Protein AF-A0A9P0AAF3-F1 (afdb_monomer)

Solvent-accessible surface area (backbone atoms only — not comparable to full-atom values): 12884 Å² total; per-residue (Å²): 140,83,88,80,80,81,81,80,80,79,81,81,76,72,68,68,66,64,64,55,61,77,75,54,94,78,83,82,84,84,89,74,91,81,81,92,78,90,79,83,79,80,87,81,79,85,88,81,90,88,82,89,82,83,84,85,90,79,88,78,92,71,95,80,85,68,85,53,70,58,56,52,50,53,50,50,51,51,51,52,52,52,54,53,55,59,66,70,62,63,73,86,65,60,62,77,70,83,66,64,79,60,69,60,66,66,45,72,72,32,62,72,60,44,50,40,48,50,25,32,70,68,72,73,51,74,58,53,76,66,47,50,53,51,54,66,44,49,65,55,36,49,77,52,33,44,72,35,52,49,73,59,45,35,52,51,50,39,52,52,52,53,50,34,54,73,76,34,50,71,59,42,54,53,52,42,50,72,80,40,73,82,60,76,41,52,66,45,41,43,48,60,49,55,70,77,128

Mean predicted aligned error: 18.32 Å

pLDDT: mean 70.77, std 21.71, range [31.17, 96.06]

Foldseek 3Di:
DDDDDDDDDDPPCPPPVVVVCVVDPDDDDDDDDDDDDDDDDDDDDDDDDDDDDDDDDDDDDDDDPCPDPVVVVVVVVVVVVVVVVVVVPPPLQADDCPPLPDPLVVCLVDPVNVVQLLCLLVVNDDDDPVSVVVSVCVLVCLVCLNSRYDPSRLQSVLVVLVSCVVPPVPSNVVSCCVRPVPCPSVVSVCCSNVVDD

InterPro domains:
  IPR005055 Insect odorant-binding protein A10/Ejaculatory bulb-specific protein 3 [PF03392] (95-186)
  IPR005055 Insect odorant-binding protein A10/Ejaculatory bulb-specific protein 3 [PTHR11257] (75-189)
  IPR036682 Insect odorant-binding protein A10/Ejaculatory bulb-specific protein 3 superfamily [G3DSA:1.10.2080.10] (92-195)
  IPR036682 Insect odorant-binding protein A10/Ejaculatory bulb-specific protein 3 superfamily [SSF100910] (95-191)

Nearest PDB structures (foldseek):
  1n8u-assembly1_A  TM=9.009E-01  e=1.521E-06  Mamestra brassicae
  8xkt-assembly1_A  TM=8.641E-01  e=1.369E-06  Spodoptera litura
  1kx9-assembly1_A  TM=7.557E-01  e=1.192E-05  Mamestra brassicae
  7e8l-assembly1_A  TM=7.435E-01  e=2.772E-05  Spodoptera litura
  1kx9-assembly2_B  TM=7.967E-01  e=8.853E-05  Mamestra brassicae

Organism: Bemisia tabaci (NCBI:txid7038)

Radius of gyration: 33.74 Å; Cα contacts (8 Å, |Δi|>4): 77; chains: 1; bounding box: 87×57×84 Å

Secondary structure (DSSP, 8-state):
-PPP-----------THHHHHTT-----------------------------------------S-SSHHHHHHHHHHHHHHHHHHHHT----PPPGGGTT--HHHHHH-HHHHHHHHHHHHTSSPPPHHHHHHHHHHHHHHHTTTTT--HHHHHHHHHHHHHHHHH-HHHHHHHHHHH-TT--SHHHHHHHHH---

Structure (mmCIF, N/CA/C/O backbone):
data_AF-A0A9P0AAF3-F1
#
_entry.id   AF-A0A9P0AAF3-F1
#
loop_
_atom_site.group_PDB
_atom_site.id
_atom_site.type_symbol
_atom_site.label_atom_id
_atom_site.label_alt_id
_atom_site.label_comp_id
_atom_site.label_asym_id
_atom_site.label_entity_id
_atom_site.label_seq_id
_atom_site.pdbx_PDB_ins_code
_atom_site.Cartn_x
_atom_site.Cartn_y
_atom_site.Cartn_z
_atom_site.occupancy
_atom_site.B_iso_or_equiv
_atom_site.auth_seq_id
_atom_site.auth_comp_id
_atom_site.auth_asym_id
_atom_site.auth_atom_id
_atom_site.pdbx_PDB_model_num
ATOM 1 N N . MET A 1 1 ? 44.395 -22.824 -66.759 1.00 38.94 1 MET A N 1
ATOM 2 C CA . MET A 1 1 ? 44.931 -23.144 -65.417 1.00 38.94 1 MET A CA 1
ATOM 3 C C . MET A 1 1 ? 44.857 -21.876 -64.569 1.00 38.94 1 MET A C 1
ATOM 5 O O . MET A 1 1 ? 45.421 -20.873 -64.979 1.00 38.94 1 MET A O 1
ATOM 9 N N . ARG A 1 2 ? 44.063 -21.870 -63.487 1.00 32.31 2 ARG A N 1
ATOM 10 C CA . ARG A 1 2 ? 43.870 -20.721 -62.572 1.00 32.31 2 ARG A CA 1
ATOM 11 C C . ARG A 1 2 ? 44.780 -20.883 -61.345 1.00 32.31 2 ARG A C 1
ATOM 13 O O . ARG A 1 2 ? 44.829 -22.000 -60.834 1.00 32.31 2 ARG A O 1
ATOM 20 N N . PRO A 1 3 ? 45.408 -19.825 -60.807 1.00 36.06 3 PRO A N 1
ATOM 21 C CA . PRO A 1 3 ? 45.990 -19.880 -59.473 1.00 36.06 3 PRO A CA 1
ATOM 22 C C . PRO A 1 3 ? 44.884 -19.709 -58.418 1.00 36.06 3 PRO A C 1
ATOM 24 O O . PRO A 1 3 ? 44.067 -18.790 -58.493 1.00 36.06 3 PRO A O 1
ATOM 27 N N . GLN A 1 4 ? 44.827 -20.627 -57.455 1.00 38.22 4 GLN A N 1
ATOM 28 C CA . GLN A 1 4 ? 43.940 -20.556 -56.295 1.00 38.22 4 GLN A CA 1
ATOM 29 C C . GLN A 1 4 ? 44.551 -19.606 -55.256 1.00 38.22 4 GLN A C 1
ATOM 31 O O . GLN A 1 4 ? 45.626 -19.865 -54.723 1.00 38.22 4 GLN A O 1
ATOM 36 N N . SER A 1 5 ? 43.868 -18.501 -54.958 1.00 34.09 5 SER A N 1
ATOM 37 C CA . SER A 1 5 ? 44.199 -17.631 -53.829 1.00 34.09 5 SER A CA 1
ATOM 38 C C . SER A 1 5 ? 43.800 -18.321 -52.518 1.00 34.09 5 SER A C 1
ATOM 40 O O . SER A 1 5 ? 42.607 -18.493 -52.249 1.00 34.09 5 SER A O 1
ATOM 42 N N . LEU A 1 6 ? 44.782 -18.715 -51.705 1.00 34.78 6 LEU A N 1
ATOM 43 C CA . LEU A 1 6 ? 44.574 -19.182 -50.333 1.00 34.78 6 LEU A CA 1
ATOM 44 C C . LEU A 1 6 ? 43.921 -18.060 -49.505 1.00 34.78 6 LEU A C 1
ATOM 46 O O . LEU A 1 6 ? 44.537 -17.026 -49.251 1.00 34.78 6 LEU A O 1
ATOM 50 N N . ARG A 1 7 ? 42.675 -18.264 -49.062 1.00 36.53 7 ARG A N 1
ATOM 51 C CA . ARG A 1 7 ? 42.064 -17.458 -47.997 1.00 36.53 7 ARG A CA 1
ATOM 52 C C . ARG A 1 7 ? 42.707 -17.856 -46.668 1.00 36.53 7 ARG A C 1
ATOM 54 O O . ARG A 1 7 ? 42.408 -18.922 -46.144 1.00 36.53 7 ARG A O 1
ATOM 61 N N . MET A 1 8 ? 43.554 -16.997 -46.109 1.00 32.03 8 MET A N 1
ATOM 62 C CA . MET A 1 8 ? 43.896 -17.048 -44.687 1.00 32.03 8 MET A CA 1
ATOM 63 C C . MET A 1 8 ? 42.771 -16.375 -43.897 1.00 32.03 8 MET A C 1
ATOM 65 O O . MET A 1 8 ? 42.686 -15.151 -43.827 1.00 32.03 8 MET A O 1
ATOM 69 N N . THR A 1 9 ? 41.878 -17.172 -43.318 1.00 34.22 9 THR A N 1
ATOM 70 C CA . THR A 1 9 ? 40.967 -16.714 -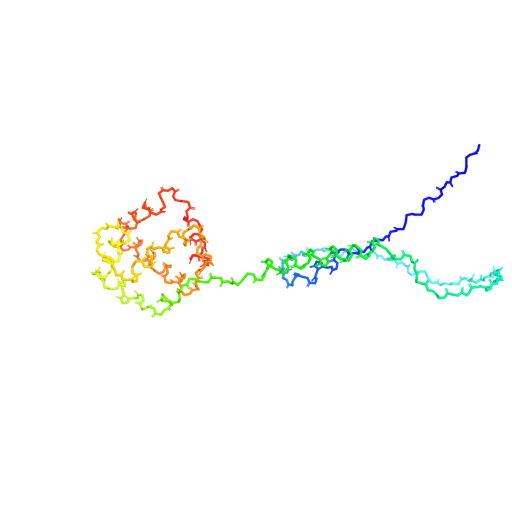42.266 1.00 34.22 9 THR A CA 1
ATOM 71 C C . THR A 1 9 ? 41.771 -16.561 -40.976 1.00 34.22 9 THR A C 1
ATOM 73 O O . THR A 1 9 ? 42.076 -17.552 -40.315 1.00 34.22 9 THR A O 1
ATOM 76 N N . PHE A 1 10 ? 42.144 -15.331 -40.620 1.00 34.94 10 PHE A N 1
ATOM 77 C CA . PHE A 1 10 ? 42.615 -15.021 -39.271 1.00 34.94 10 PHE A CA 1
ATOM 78 C C . PHE A 1 10 ? 41.408 -15.042 -38.331 1.00 34.94 10 PHE A C 1
ATOM 80 O O . PHE A 1 10 ? 40.561 -14.152 -38.363 1.00 34.94 10 PHE A O 1
ATOM 87 N N . SER A 1 11 ? 41.314 -16.093 -37.521 1.00 39.50 11 SER A N 1
ATOM 88 C CA . SER A 1 11 ? 40.333 -16.193 -36.445 1.00 39.50 11 SER A CA 1
ATOM 89 C C . SER A 1 11 ? 40.769 -15.261 -35.309 1.00 39.50 11 SER A C 1
ATOM 91 O O . SER A 1 11 ? 41.526 -15.656 -34.430 1.00 39.50 11 SER A O 1
ATOM 93 N N . CYS A 1 12 ? 40.321 -14.004 -35.327 1.00 37.94 12 CYS A N 1
ATOM 94 C CA . CYS A 1 12 ? 40.290 -13.168 -34.124 1.00 37.94 12 CYS A CA 1
ATOM 95 C C . CYS A 1 12 ? 39.040 -13.535 -33.317 1.00 37.94 12 CYS A C 1
ATOM 97 O O . CYS A 1 12 ? 38.086 -12.765 -33.240 1.00 37.94 12 CYS A O 1
ATOM 99 N N . SER A 1 13 ? 39.032 -14.734 -32.736 1.00 44.47 13 SER A N 1
ATOM 100 C CA . SER A 1 13 ? 38.093 -15.058 -31.665 1.00 44.47 13 SER A CA 1
ATOM 101 C C . SER A 1 13 ? 38.638 -14.424 -30.391 1.00 44.47 13 SER A C 1
ATOM 103 O O . SER A 1 13 ? 39.438 -15.019 -29.679 1.00 44.47 13 SER A O 1
ATOM 105 N N . ILE A 1 14 ? 38.281 -13.163 -30.155 1.00 47.28 14 ILE A N 1
ATOM 106 C CA . ILE A 1 14 ? 38.320 -12.605 -28.806 1.00 47.28 14 ILE A CA 1
ATOM 107 C C . ILE A 1 14 ? 37.091 -13.198 -28.125 1.00 47.28 14 ILE A C 1
ATOM 109 O O . ILE A 1 14 ? 35.965 -12.876 -28.504 1.00 47.28 14 ILE A O 1
ATOM 113 N N . ASP A 1 15 ? 37.312 -14.127 -27.199 1.00 48.19 15 ASP A N 1
ATOM 114 C CA . ASP A 1 15 ? 36.262 -14.767 -26.414 1.00 48.19 15 ASP A CA 1
ATOM 115 C C . ASP A 1 15 ? 35.441 -13.713 -25.655 1.00 48.19 15 ASP A C 1
ATOM 117 O O . ASP A 1 15 ? 35.779 -13.291 -24.551 1.00 48.19 15 ASP A O 1
ATOM 121 N N . ILE A 1 16 ? 34.314 -13.314 -26.251 1.00 49.19 16 ILE A N 1
ATOM 122 C CA . ILE A 1 16 ? 33.248 -12.505 -25.634 1.00 49.19 16 ILE A CA 1
ATOM 123 C C . ILE A 1 16 ? 32.735 -13.150 -24.333 1.00 49.19 16 ILE A C 1
ATOM 125 O O . ILE A 1 16 ? 32.181 -12.460 -23.481 1.00 49.19 16 ILE A O 1
ATOM 129 N N . PHE A 1 17 ? 32.967 -14.452 -24.148 1.00 47.84 17 PHE A N 1
ATOM 130 C CA . PHE A 1 17 ? 32.548 -15.206 -22.972 1.00 47.84 17 PHE A CA 1
ATOM 131 C C . PHE A 1 17 ? 33.189 -14.694 -21.667 1.00 47.84 17 PHE A C 1
ATOM 133 O O . PHE A 1 17 ? 32.498 -14.576 -20.662 1.00 47.84 17 PHE A O 1
ATOM 140 N N . LEU A 1 18 ? 34.459 -14.262 -21.690 1.00 49.56 18 LEU A N 1
ATOM 141 C CA . LEU A 1 18 ? 35.167 -13.830 -20.472 1.00 49.56 18 LEU A CA 1
ATOM 142 C C . LEU A 1 18 ? 34.709 -12.468 -19.917 1.00 49.56 18 LEU A C 1
ATOM 144 O O . LEU A 1 18 ? 34.902 -12.197 -18.734 1.00 49.56 18 LEU A O 1
ATOM 148 N N . ILE A 1 19 ? 34.097 -11.604 -20.735 1.00 54.50 19 ILE A N 1
ATOM 149 C CA . ILE A 1 19 ? 33.604 -10.293 -20.268 1.00 54.50 19 ILE A CA 1
ATOM 150 C C . ILE A 1 19 ? 32.260 -10.443 -19.542 1.00 54.50 19 ILE A C 1
ATOM 152 O O . ILE A 1 19 ? 31.963 -9.672 -18.631 1.00 54.50 19 ILE A O 1
ATOM 156 N N . VAL A 1 20 ? 31.465 -11.456 -19.897 1.00 52.06 20 VAL A N 1
ATOM 157 C CA . VAL A 1 20 ? 30.168 -11.712 -19.257 1.00 52.06 20 VAL A CA 1
ATOM 158 C C . VAL A 1 20 ? 30.352 -12.327 -17.862 1.00 52.06 20 VAL A C 1
ATOM 160 O O . VAL A 1 20 ? 29.618 -11.965 -16.942 1.00 52.06 20 VAL A O 1
ATOM 163 N N . ASP A 1 21 ? 31.379 -13.162 -17.666 1.00 52.09 21 ASP A N 1
ATOM 164 C CA . ASP A 1 21 ? 31.669 -13.803 -16.373 1.00 52.09 21 ASP A CA 1
ATOM 165 C C . ASP A 1 21 ? 32.213 -12.830 -15.306 1.00 52.09 21 ASP A C 1
ATOM 167 O O . ASP A 1 21 ? 31.999 -13.039 -14.114 1.00 52.09 21 ASP A O 1
ATOM 171 N N . LEU A 1 22 ? 32.853 -11.721 -15.700 1.00 54.19 22 LEU A N 1
ATOM 172 C CA . LEU A 1 22 ? 33.316 -10.692 -14.753 1.00 54.19 22 LEU A CA 1
ATOM 173 C C . LEU A 1 22 ? 32.203 -9.739 -14.278 1.00 54.19 22 LEU A C 1
ATOM 175 O O . LEU A 1 22 ? 32.433 -8.969 -13.345 1.00 54.19 22 LEU A O 1
ATOM 179 N N . PHE A 1 23 ? 31.011 -9.779 -14.888 1.00 48.56 23 PHE A N 1
ATOM 180 C CA . PHE A 1 23 ? 29.904 -8.862 -14.574 1.00 48.56 23 PHE A CA 1
ATOM 181 C C . PHE A 1 23 ? 28.665 -9.546 -13.958 1.00 48.56 23 PHE A C 1
ATOM 183 O O . PHE A 1 23 ? 27.733 -8.857 -13.550 1.00 48.56 23 PHE A O 1
ATOM 190 N N . PHE A 1 24 ? 28.648 -10.881 -13.837 1.00 40.72 24 PHE A N 1
ATOM 191 C CA . PHE A 1 24 ? 27.555 -11.655 -13.224 1.00 40.72 24 PHE A CA 1
ATOM 192 C C . PHE A 1 24 ? 28.075 -12.620 -12.133 1.00 40.72 24 PHE A C 1
ATOM 194 O O . PHE A 1 24 ? 28.297 -13.796 -12.413 1.00 40.72 24 PHE A O 1
ATOM 201 N N . PRO A 1 25 ? 28.224 -12.192 -10.861 1.00 44.66 25 PRO A N 1
ATOM 202 C CA . PRO A 1 25 ? 28.689 -13.068 -9.781 1.00 44.66 25 PRO A CA 1
ATOM 203 C C . PRO A 1 25 ? 27.570 -13.891 -9.104 1.00 44.66 25 PRO A C 1
ATOM 205 O O . PRO A 1 25 ? 27.758 -14.386 -7.998 1.00 44.66 25 PRO A O 1
ATOM 208 N N . GLN A 1 26 ? 26.397 -14.059 -9.726 1.00 49.28 26 GLN A N 1
ATOM 209 C CA . GLN A 1 26 ? 25.311 -14.883 -9.177 1.00 49.28 26 GLN A CA 1
ATOM 210 C C . GLN A 1 26 ? 24.622 -15.681 -10.288 1.00 49.28 26 GLN A C 1
ATOM 212 O O . GLN A 1 26 ? 23.645 -15.243 -10.896 1.00 49.28 26 GLN A O 1
ATOM 217 N N . ARG A 1 27 ? 25.128 -16.888 -10.544 1.00 47.03 27 ARG A N 1
ATOM 218 C CA . ARG A 1 27 ? 24.349 -17.950 -11.186 1.00 47.03 27 ARG A CA 1
ATOM 219 C C . ARG A 1 27 ? 24.578 -19.251 -10.422 1.00 47.03 27 ARG A C 1
ATOM 221 O O . ARG A 1 27 ? 25.186 -20.185 -10.931 1.00 47.03 27 ARG A O 1
ATOM 228 N N . ASP A 1 28 ? 24.111 -19.289 -9.178 1.00 46.72 28 ASP A N 1
ATOM 229 C CA . ASP A 1 28 ? 24.069 -20.534 -8.423 1.00 46.72 28 ASP A CA 1
ATOM 230 C C . ASP A 1 28 ? 22.892 -21.409 -8.873 1.00 46.72 28 ASP A C 1
ATOM 232 O O . ASP A 1 28 ? 21.784 -20.937 -9.124 1.00 46.72 28 ASP A O 1
ATOM 236 N N . ALA A 1 29 ? 23.177 -22.712 -8.897 1.00 48.28 29 ALA A N 1
ATOM 237 C CA . ALA A 1 29 ? 22.245 -23.834 -8.858 1.00 48.28 29 ALA A CA 1
ATOM 238 C C . ALA A 1 29 ? 21.441 -24.172 -10.130 1.00 48.28 29 ALA A C 1
ATOM 240 O O . ALA A 1 29 ? 20.225 -24.014 -10.184 1.00 48.28 29 ALA A O 1
ATOM 241 N N . ILE A 1 30 ? 22.089 -24.871 -11.071 1.00 41.72 30 ILE A N 1
ATOM 242 C CA . ILE A 1 30 ? 21.454 -26.041 -11.706 1.00 41.72 30 ILE A CA 1
ATOM 243 C C . ILE A 1 30 ? 22.406 -27.233 -11.580 1.00 41.72 30 ILE A C 1
ATOM 245 O O . ILE A 1 30 ? 23.346 -27.413 -12.351 1.00 41.72 30 ILE A O 1
ATOM 249 N N . SER A 1 31 ? 22.146 -28.038 -10.553 1.00 42.00 31 SER A N 1
ATOM 250 C CA . SER A 1 31 ? 22.706 -29.373 -10.369 1.00 42.00 31 SER A CA 1
ATOM 251 C C . SER A 1 31 ? 22.232 -30.283 -11.503 1.00 42.00 31 SER A C 1
ATOM 253 O O . SER A 1 31 ? 21.035 -30.522 -11.643 1.00 42.00 31 SER A O 1
ATOM 255 N N . THR A 1 32 ? 23.161 -30.818 -12.297 1.00 48.03 32 THR A N 1
ATOM 256 C CA . THR A 1 32 ? 22.911 -32.021 -13.099 1.00 48.03 32 THR A CA 1
ATOM 257 C C . THR A 1 32 ? 24.016 -33.037 -12.834 1.00 48.03 32 THR A C 1
ATOM 259 O O . THR A 1 32 ? 25.133 -32.966 -13.335 1.00 48.03 32 THR A O 1
ATOM 262 N N . ASN A 1 33 ? 23.677 -33.997 -11.976 1.00 42.22 33 ASN A N 1
ATOM 263 C CA . ASN A 1 33 ? 24.278 -35.323 -11.964 1.00 42.22 33 ASN A CA 1
ATOM 264 C C . ASN A 1 33 ? 24.039 -35.975 -13.335 1.00 42.22 33 ASN A C 1
ATOM 266 O O . ASN A 1 33 ? 22.877 -36.120 -13.698 1.00 42.22 33 ASN A O 1
ATOM 270 N N . LEU A 1 34 ? 25.083 -36.400 -14.055 1.00 43.09 34 LEU A 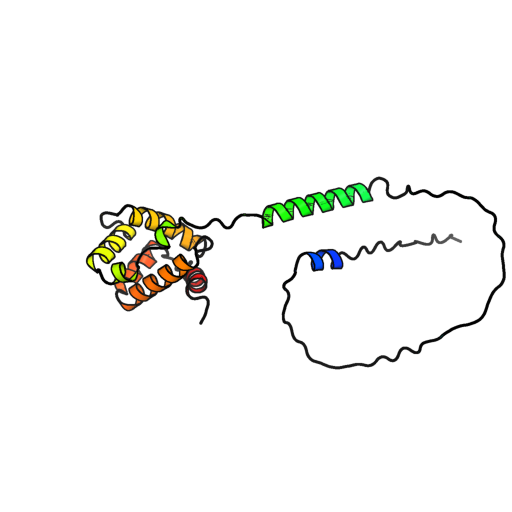N 1
ATOM 271 C CA . LEU A 1 34 ? 25.261 -37.794 -14.503 1.00 43.09 34 LEU A CA 1
ATOM 272 C C . LEU A 1 34 ? 26.463 -37.968 -15.452 1.00 43.09 34 LEU A C 1
ATOM 274 O O . LEU A 1 34 ? 26.640 -37.236 -16.417 1.00 43.09 34 LEU A O 1
ATOM 278 N N . ALA A 1 35 ? 27.159 -39.081 -15.213 1.00 41.28 35 ALA A N 1
ATOM 279 C CA . ALA A 1 35 ? 27.840 -39.945 -16.178 1.00 41.28 35 ALA A CA 1
ATOM 280 C C . ALA A 1 35 ? 29.151 -39.464 -16.835 1.00 41.28 35 ALA A C 1
ATOM 282 O O . ALA A 1 35 ? 29.209 -38.866 -17.906 1.00 41.28 35 ALA A O 1
ATOM 283 N N . HIS A 1 36 ? 30.235 -39.931 -16.214 1.00 48.16 36 HIS A N 1
ATOM 284 C CA . HIS A 1 36 ? 31.539 -40.180 -16.816 1.00 48.16 36 HIS A CA 1
ATOM 285 C C . HIS A 1 36 ? 31.454 -40.897 -18.176 1.00 48.16 36 HIS A C 1
ATOM 287 O O . HIS A 1 36 ? 31.012 -42.041 -18.249 1.00 48.16 36 HIS A O 1
ATOM 293 N N . HIS A 1 37 ? 32.072 -40.311 -19.202 1.00 39.16 37 HIS A N 1
ATOM 294 C CA . HIS A 1 37 ? 32.664 -41.071 -20.302 1.00 39.16 37 HIS A CA 1
ATOM 295 C C . HIS A 1 37 ? 34.155 -40.726 -20.394 1.00 39.16 37 HIS A C 1
ATOM 297 O O . HIS A 1 37 ? 34.553 -39.639 -20.805 1.00 39.16 37 HIS A O 1
ATOM 303 N N . ARG A 1 38 ? 35.001 -41.663 -19.949 1.00 52.97 38 ARG A N 1
ATOM 304 C CA . ARG A 1 38 ? 36.460 -41.590 -20.097 1.00 52.97 38 ARG A CA 1
ATOM 305 C C . ARG A 1 38 ? 36.814 -41.735 -21.579 1.00 52.97 38 ARG A C 1
ATOM 307 O O . ARG A 1 38 ? 36.768 -42.845 -22.103 1.00 52.97 38 ARG A O 1
ATOM 314 N N . ILE A 1 39 ? 37.238 -40.654 -22.230 1.00 39.91 39 ILE A 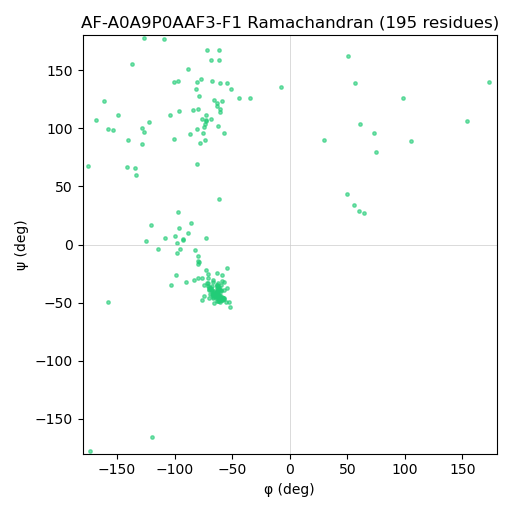N 1
ATOM 315 C CA . ILE A 1 39 ? 37.972 -40.742 -23.497 1.00 39.91 39 ILE A CA 1
ATOM 316 C C . ILE A 1 39 ? 39.464 -40.670 -23.180 1.00 39.91 39 ILE A C 1
ATOM 318 O O . ILE A 1 39 ? 39.981 -39.692 -22.648 1.00 39.91 39 ILE A O 1
ATOM 322 N N . ARG A 1 40 ? 40.146 -41.775 -23.470 1.00 50.88 40 ARG A N 1
ATOM 323 C CA . ARG A 1 40 ? 41.573 -41.993 -23.245 1.00 50.88 40 ARG A CA 1
ATOM 324 C C . ARG A 1 40 ? 42.336 -41.453 -24.456 1.00 50.88 40 ARG A C 1
ATOM 326 O O . ARG A 1 40 ? 42.477 -42.167 -25.444 1.00 50.88 40 ARG A O 1
ATOM 333 N N . ILE A 1 41 ? 42.828 -40.217 -24.402 1.00 43.16 41 ILE A N 1
ATOM 334 C CA . ILE A 1 41 ? 43.758 -39.719 -25.425 1.00 43.16 41 ILE A CA 1
ATOM 335 C C . ILE A 1 41 ? 45.168 -40.181 -25.044 1.00 43.16 41 ILE A C 1
ATOM 337 O O . ILE A 1 41 ? 45.683 -39.839 -23.982 1.00 43.16 41 ILE A O 1
ATOM 341 N N . LYS A 1 42 ? 45.771 -41.028 -25.887 1.00 41.91 42 LYS A N 1
ATOM 342 C CA . LYS A 1 42 ? 47.180 -41.424 -25.768 1.00 41.91 42 LYS A CA 1
ATOM 343 C C . LYS A 1 42 ? 48.055 -40.197 -26.023 1.00 41.91 42 LYS A C 1
ATOM 345 O O . LYS A 1 42 ? 47.972 -39.597 -27.089 1.00 41.91 42 LYS A O 1
ATOM 350 N N . ALA A 1 43 ? 48.921 -39.878 -25.068 1.00 42.75 43 ALA A N 1
ATOM 351 C CA . ALA A 1 43 ? 50.068 -39.017 -25.304 1.00 42.75 43 ALA A CA 1
ATOM 352 C C . ALA A 1 43 ? 51.002 -39.703 -26.315 1.00 42.75 43 ALA A C 1
ATOM 354 O O . ALA A 1 43 ? 51.467 -40.818 -26.075 1.00 42.75 43 ALA A O 1
ATOM 355 N N . VAL A 1 44 ? 51.264 -39.044 -27.442 1.00 43.59 44 VAL A N 1
ATOM 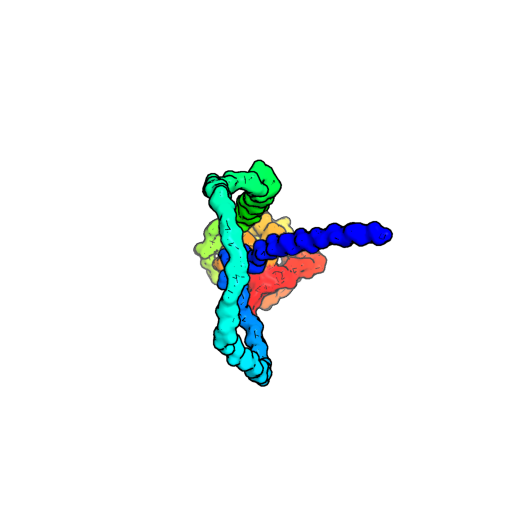356 C CA . VAL A 1 44 ? 52.412 -39.341 -28.301 1.00 43.59 44 VAL A CA 1
ATOM 357 C C . VAL A 1 44 ? 53.427 -38.238 -28.039 1.00 43.59 44 VAL A C 1
ATOM 359 O O . VAL A 1 44 ? 53.192 -37.070 -28.334 1.00 43.59 44 VAL A O 1
ATOM 362 N N . SER A 1 45 ? 54.534 -38.618 -27.415 1.00 39.41 45 SER A N 1
ATOM 363 C CA . SER A 1 45 ? 55.752 -37.814 -27.299 1.00 39.41 45 SER A CA 1
ATOM 364 C C . SER A 1 45 ? 56.844 -38.460 -28.183 1.00 39.41 45 SER A C 1
ATOM 366 O O . SER A 1 45 ? 56.580 -39.484 -28.810 1.00 39.41 45 SER A O 1
ATOM 368 N N . PRO A 1 46 ? 58.045 -37.874 -28.308 1.00 52.31 46 PRO A N 1
ATOM 369 C CA . PRO A 1 46 ? 58.470 -37.089 -29.465 1.00 52.31 46 PRO A CA 1
ATOM 370 C C . PRO A 1 46 ? 59.722 -37.712 -30.128 1.00 52.31 46 PRO A C 1
ATOM 372 O O . PRO A 1 46 ? 60.117 -38.817 -29.774 1.00 52.31 46 PRO A O 1
ATOM 375 N N . SER A 1 47 ? 60.392 -36.950 -31.007 1.00 31.17 47 SER A N 1
ATOM 376 C CA . SER A 1 47 ? 61.674 -37.239 -31.696 1.00 31.17 47 SER A CA 1
ATOM 377 C C . SER A 1 47 ? 61.462 -37.773 -33.123 1.00 31.17 47 SER A C 1
ATOM 379 O O . SER A 1 47 ? 60.695 -38.701 -33.314 1.00 31.17 47 SER A O 1
ATOM 381 N N . SER A 1 48 ? 62.043 -37.212 -34.188 1.00 36.66 48 SER A N 1
ATOM 382 C CA . SER A 1 48 ? 63.398 -36.662 -34.319 1.00 36.66 48 SER A CA 1
ATOM 383 C C . SER A 1 48 ? 63.537 -35.711 -35.535 1.00 36.66 48 SER A C 1
ATOM 385 O O . SER A 1 48 ? 63.272 -36.109 -36.657 1.00 36.66 48 SER A O 1
ATOM 387 N N . LYS A 1 49 ? 63.979 -34.465 -35.276 1.00 36.44 49 LYS A N 1
ATOM 388 C CA . LYS A 1 49 ? 65.178 -33.757 -35.813 1.00 36.44 49 LYS A CA 1
ATOM 389 C C . LYS A 1 49 ? 65.486 -33.670 -37.349 1.00 36.44 49 LYS A C 1
ATOM 391 O O . LYS A 1 49 ? 64.897 -34.376 -38.147 1.00 36.44 49 LYS A O 1
ATOM 396 N N . PRO A 1 50 ? 66.364 -32.728 -37.787 1.00 50.03 50 PRO A N 1
ATOM 397 C CA . PRO A 1 50 ? 66.008 -31.664 -38.741 1.00 50.03 50 PRO A CA 1
ATOM 398 C C . PRO A 1 50 ? 66.925 -31.582 -39.986 1.00 50.03 50 PRO A C 1
ATOM 400 O O . PRO A 1 50 ? 67.942 -32.261 -40.058 1.00 50.03 50 PRO A O 1
ATOM 403 N N . SER A 1 51 ? 66.640 -30.669 -40.923 1.00 35.50 51 SER A N 1
ATOM 404 C CA . SER A 1 51 ? 67.628 -30.076 -41.855 1.00 35.50 51 SER A CA 1
ATOM 405 C C . SER A 1 51 ? 67.088 -28.728 -42.363 1.00 35.50 51 SER A C 1
ATOM 407 O O . SER A 1 51 ? 66.063 -28.689 -43.028 1.00 35.50 51 SER A O 1
ATOM 409 N N . VAL A 1 52 ? 67.543 -27.611 -41.785 1.00 36.78 52 VAL A N 1
ATOM 410 C CA . VAL A 1 52 ? 68.484 -26.643 -42.392 1.00 36.78 52 VAL A CA 1
ATOM 411 C C . VAL A 1 52 ? 67.951 -25.996 -43.678 1.00 36.78 52 VAL A C 1
ATOM 413 O O . VAL A 1 52 ? 68.071 -26.568 -44.753 1.00 36.78 52 VAL A O 1
ATOM 416 N N . LEU A 1 53 ? 67.498 -24.740 -43.580 1.00 34.50 53 LEU A N 1
ATOM 417 C CA . LEU A 1 53 ? 67.949 -23.719 -44.526 1.00 34.50 53 LEU A CA 1
ATOM 418 C C . LEU A 1 53 ? 67.969 -22.325 -43.876 1.00 34.50 53 LEU A C 1
ATOM 420 O O . LEU A 1 53 ? 66.950 -21.763 -43.487 1.00 34.50 53 LEU A O 1
ATOM 424 N N . GLN A 1 54 ? 69.208 -21.870 -43.725 1.00 38.38 54 GLN A N 1
ATOM 425 C CA . GLN A 1 54 ? 69.770 -20.541 -43.513 1.00 38.38 54 GLN A CA 1
ATOM 426 C C . GLN A 1 54 ? 68.844 -19.310 -43.615 1.00 38.38 54 GLN A C 1
ATOM 428 O O . GLN A 1 54 ? 68.108 -19.113 -44.578 1.00 38.38 54 GLN A O 1
ATOM 433 N N . SER A 1 55 ? 69.026 -18.416 -42.643 1.00 37.66 55 SER A N 1
ATOM 434 C CA . SER A 1 55 ? 68.624 -17.005 -42.636 1.00 37.66 55 SER A CA 1
ATOM 435 C C . SER A 1 55 ? 69.308 -16.179 -43.748 1.00 37.66 55 SER A C 1
ATOM 437 O O . SER A 1 55 ? 70.293 -16.622 -44.344 1.00 37.66 55 SER A O 1
ATOM 439 N N . PRO A 1 56 ? 68.838 -14.942 -44.006 1.00 43.47 56 PRO A N 1
ATOM 440 C CA . PRO A 1 56 ? 69.509 -13.830 -43.334 1.00 43.47 56 PRO A CA 1
ATOM 441 C C . PRO A 1 56 ? 68.569 -12.751 -42.765 1.00 43.47 56 PRO A C 1
ATOM 443 O O . PRO A 1 56 ? 67.439 -12.536 -43.189 1.00 43.47 56 PRO A O 1
ATOM 446 N N . SER A 1 57 ? 69.120 -12.083 -41.756 1.00 48.44 57 SER A N 1
ATOM 447 C CA . SER A 1 57 ? 68.602 -10.998 -40.920 1.00 48.44 57 SER A CA 1
ATOM 448 C C . SER A 1 57 ? 68.004 -9.790 -41.659 1.00 48.44 57 SER A C 1
ATOM 450 O O . SER A 1 57 ? 68.677 -9.233 -42.523 1.00 48.44 57 SER A O 1
ATOM 452 N N . LYS A 1 58 ? 66.819 -9.329 -41.207 1.00 39.78 58 LYS A N 1
ATOM 453 C CA . LYS A 1 58 ? 66.411 -7.915 -40.972 1.00 39.78 58 LYS A CA 1
ATOM 454 C C . LYS A 1 58 ? 65.324 -7.942 -39.876 1.00 39.78 58 LYS A C 1
ATOM 456 O O . LYS A 1 58 ? 64.268 -8.514 -40.091 1.00 39.78 58 LYS A O 1
ATOM 461 N N . SER A 1 59 ? 65.655 -7.684 -38.612 1.00 40.09 59 SER A N 1
ATOM 462 C CA . SER A 1 59 ? 65.600 -6.380 -37.931 1.00 40.09 59 SER A CA 1
ATOM 463 C C . SER A 1 59 ? 64.226 -5.692 -37.946 1.00 40.09 59 SER A C 1
ATOM 465 O O . SER A 1 59 ? 63.591 -5.584 -38.990 1.00 40.09 59 SER A O 1
ATOM 467 N N . VAL A 1 60 ? 63.899 -5.115 -36.783 1.00 48.03 60 VAL A N 1
ATOM 468 C CA . VAL A 1 60 ? 62.901 -4.069 -36.490 1.00 48.03 60 VAL A CA 1
ATOM 469 C C . VAL A 1 60 ? 61.621 -4.553 -35.791 1.00 48.03 60 VAL A C 1
ATOM 471 O O . VAL A 1 60 ? 60.592 -4.853 -36.389 1.00 48.03 60 VAL A O 1
ATOM 474 N N . TYR A 1 61 ? 61.706 -4.545 -34.456 1.00 46.81 61 TYR A N 1
ATOM 475 C CA . TYR A 1 61 ? 60.621 -4.134 -33.565 1.00 46.81 61 TYR A CA 1
ATOM 476 C C . TYR A 1 61 ? 59.799 -2.993 -34.181 1.00 46.81 61 TYR A C 1
ATOM 478 O O . TYR A 1 61 ? 60.376 -1.961 -34.492 1.00 46.81 61 TYR A O 1
ATOM 486 N N . LEU A 1 62 ? 58.480 -3.156 -34.278 1.00 46.03 62 LEU A N 1
ATOM 487 C CA . LEU A 1 62 ? 57.435 -2.185 -33.912 1.00 46.03 62 LEU A CA 1
ATOM 488 C C . LEU A 1 62 ? 56.171 -2.449 -34.737 1.00 46.03 62 LEU A C 1
ATOM 490 O O . LEU A 1 62 ? 56.053 -2.097 -35.905 1.00 46.03 62 LEU A O 1
ATOM 494 N N . THR A 1 63 ? 55.177 -3.015 -34.063 1.00 53.56 63 THR A N 1
ATOM 495 C CA . THR A 1 63 ? 53.951 -2.277 -33.745 1.00 53.56 63 THR A CA 1
ATOM 496 C C . THR A 1 63 ? 53.561 -1.184 -34.747 1.00 53.56 63 THR A C 1
ATOM 498 O O . THR A 1 63 ? 53.925 -0.029 -34.554 1.00 53.56 63 THR A O 1
ATOM 501 N N . ARG A 1 64 ? 52.766 -1.525 -35.771 1.00 51.03 64 ARG A N 1
ATOM 502 C CA . ARG A 1 64 ? 51.774 -0.618 -36.398 1.00 51.03 64 ARG A CA 1
ATOM 503 C C . ARG A 1 64 ? 50.938 -1.335 -37.468 1.00 51.03 64 ARG A C 1
ATOM 505 O O . ARG A 1 64 ? 51.010 -1.036 -38.649 1.00 51.03 64 ARG A O 1
ATOM 512 N N . CYS A 1 65 ? 50.093 -2.278 -37.051 1.00 48.97 65 CYS A N 1
ATOM 513 C CA . CYS A 1 65 ? 48.929 -2.704 -37.852 1.00 48.97 65 CYS A CA 1
ATOM 514 C C . CYS A 1 65 ? 47.595 -2.592 -37.089 1.00 48.97 65 CYS A C 1
ATOM 516 O O . CYS A 1 65 ? 46.547 -2.889 -37.647 1.00 48.97 65 CYS A O 1
ATOM 518 N N . CYS A 1 66 ? 47.593 -2.079 -35.852 1.00 53.12 66 CYS A N 1
ATOM 519 C CA . CYS A 1 66 ? 46.370 -1.886 -35.058 1.00 53.12 66 CYS A CA 1
ATOM 520 C C . CYS A 1 66 ? 45.799 -0.453 -35.122 1.00 53.12 66 CYS A C 1
ATOM 522 O O . CYS A 1 66 ? 45.202 0.010 -34.158 1.00 53.12 66 CYS A O 1
ATOM 524 N N . SER A 1 67 ? 46.015 0.304 -36.205 1.00 62.28 67 SER A N 1
ATOM 525 C CA . SER A 1 67 ? 46.002 1.780 -36.119 1.00 62.28 67 SER A CA 1
ATOM 526 C C . SER A 1 67 ? 44.701 2.522 -36.481 1.00 62.28 67 SER A C 1
ATOM 528 O O . SER A 1 67 ? 44.747 3.738 -36.629 1.00 62.28 67 SER A O 1
ATOM 530 N N . SER A 1 68 ? 43.531 1.884 -36.586 1.00 55.47 68 SER A N 1
ATOM 531 C CA . SER A 1 68 ? 42.277 2.674 -36.603 1.00 55.47 68 SER A CA 1
ATOM 532 C C . SER A 1 68 ? 41.042 1.874 -36.193 1.00 55.47 68 SER A C 1
ATOM 534 O O . SER A 1 68 ? 40.333 2.265 -35.273 1.00 55.47 68 SER A O 1
ATOM 536 N N . SER A 1 69 ? 40.829 0.688 -36.778 1.00 58.12 69 SER A N 1
ATOM 537 C CA . SER A 1 69 ? 39.635 -0.120 -36.466 1.00 58.12 69 SER A CA 1
ATOM 538 C C . SER A 1 69 ? 39.612 -0.669 -35.036 1.00 58.12 69 SER A C 1
ATOM 540 O O . SER A 1 69 ? 38.564 -0.656 -34.403 1.00 58.12 69 SER A O 1
ATOM 542 N N . ILE A 1 70 ? 40.757 -1.102 -34.496 1.00 66.25 70 ILE A N 1
ATOM 543 C CA . ILE A 1 70 ? 40.832 -1.644 -33.125 1.00 66.25 70 ILE A CA 1
ATOM 544 C C . ILE A 1 70 ? 40.635 -0.534 -32.083 1.00 66.25 70 ILE A C 1
ATOM 546 O O . ILE A 1 70 ? 39.967 -0.745 -31.077 1.00 66.25 70 ILE A O 1
ATOM 550 N N . MET A 1 71 ? 41.148 0.670 -32.351 1.00 62.47 71 MET A N 1
ATOM 551 C CA . MET A 1 71 ? 40.984 1.825 -31.464 1.00 62.47 71 MET A CA 1
ATOM 552 C C . MET A 1 71 ? 39.531 2.327 -31.439 1.00 62.47 71 MET A C 1
ATOM 554 O O . MET A 1 71 ? 39.010 2.645 -30.372 1.00 62.47 71 MET A O 1
ATOM 558 N N . ASN A 1 72 ? 38.845 2.295 -32.586 1.00 68.50 72 ASN A N 1
ATOM 559 C CA . ASN A 1 72 ? 37.416 2.604 -32.672 1.00 68.50 72 ASN A CA 1
ATOM 560 C C . ASN A 1 72 ? 36.557 1.535 -31.981 1.00 68.50 72 ASN A C 1
ATOM 562 O O . ASN A 1 72 ? 35.605 1.876 -31.286 1.00 68.50 72 ASN A O 1
ATOM 566 N N . PHE A 1 73 ? 36.911 0.253 -32.112 1.00 75.69 73 PHE A N 1
ATOM 567 C CA . PHE A 1 73 ? 36.193 -0.838 -31.452 1.00 75.69 73 PHE A CA 1
ATOM 568 C C . PHE A 1 73 ? 36.303 -0.756 -29.923 1.00 75.69 73 PHE A C 1
ATOM 570 O O . PHE A 1 73 ? 35.294 -0.851 -29.231 1.00 75.69 73 PHE A O 1
ATOM 577 N N . LEU A 1 74 ? 37.501 -0.485 -29.392 1.00 78.88 74 LEU A N 1
ATOM 578 C CA . LEU A 1 74 ? 37.701 -0.271 -27.954 1.00 78.88 74 LEU A CA 1
ATOM 579 C C . LEU A 1 74 ? 36.945 0.963 -27.449 1.00 78.88 74 LEU A C 1
ATOM 581 O O . LEU A 1 74 ? 36.330 0.903 -26.389 1.00 78.88 74 LEU A O 1
ATOM 585 N N . SER A 1 75 ? 36.931 2.056 -28.219 1.00 77.31 75 SER A N 1
ATOM 586 C CA . SER A 1 75 ? 36.175 3.261 -27.863 1.00 77.31 75 SER A CA 1
ATOM 587 C C . SER A 1 75 ? 34.668 2.997 -27.801 1.00 77.31 75 SER A C 1
ATOM 589 O O . SER A 1 75 ? 34.036 3.404 -26.830 1.00 77.31 75 SER A O 1
ATOM 591 N N . VAL A 1 76 ? 34.105 2.261 -28.767 1.00 84.31 76 VAL A N 1
ATOM 592 C CA . VAL A 1 76 ? 32.679 1.888 -28.776 1.00 84.31 76 VAL A CA 1
ATOM 593 C C . VAL A 1 76 ? 32.338 0.965 -27.607 1.00 84.31 76 VAL A C 1
ATOM 595 O O . VAL A 1 76 ? 31.330 1.188 -26.944 1.00 84.31 76 VAL A O 1
ATOM 598 N N . VAL A 1 77 ? 33.183 -0.025 -27.302 1.00 86.00 77 VAL A N 1
ATOM 599 C CA . VAL A 1 77 ? 32.973 -0.923 -26.153 1.00 86.00 77 VAL A CA 1
ATOM 600 C C . VAL A 1 77 ? 32.996 -0.143 -24.838 1.00 86.00 77 VAL A C 1
ATOM 602 O O . VAL A 1 77 ? 32.104 -0.324 -24.016 1.00 86.00 77 VAL A O 1
ATOM 605 N N . VAL A 1 78 ? 33.952 0.772 -24.653 1.00 86.31 78 VAL A N 1
ATOM 606 C CA . VAL A 1 78 ? 34.011 1.627 -23.456 1.00 86.31 78 VAL A CA 1
ATOM 607 C C . VAL A 1 78 ? 32.764 2.508 -23.352 1.00 86.31 78 VAL A C 1
ATOM 609 O O . VAL A 1 78 ? 32.174 2.588 -22.280 1.00 86.31 78 VAL A O 1
ATOM 612 N N . LEU A 1 79 ? 32.310 3.105 -24.458 1.00 82.62 79 LEU A N 1
ATOM 613 C CA . LEU A 1 79 ? 31.111 3.947 -24.480 1.00 82.62 79 LEU A CA 1
ATOM 614 C C . LEU A 1 79 ? 29.848 3.150 -24.118 1.00 82.62 79 LEU A C 1
ATOM 616 O O . LEU A 1 79 ? 29.059 3.595 -23.288 1.00 82.62 79 LEU A O 1
ATOM 620 N N . VAL A 1 80 ? 29.686 1.948 -24.677 1.00 85.94 80 VAL A N 1
ATOM 621 C CA . VAL A 1 80 ? 28.562 1.052 -24.362 1.00 85.94 80 VAL A CA 1
ATOM 622 C C . VAL A 1 80 ? 28.614 0.594 -22.902 1.00 85.94 80 VAL A C 1
ATOM 624 O O . VAL A 1 80 ? 27.589 0.633 -22.225 1.00 85.94 80 VAL A O 1
ATOM 627 N N . CYS A 1 81 ? 29.791 0.243 -22.378 1.00 82.00 81 CYS A N 1
ATOM 628 C CA . CYS A 1 81 ? 29.965 -0.112 -20.968 1.00 82.00 81 CYS A CA 1
ATOM 629 C C . CYS A 1 81 ? 29.650 1.063 -20.027 1.00 82.00 81 CYS A C 1
ATOM 631 O O . CYS A 1 81 ? 28.996 0.863 -19.006 1.00 82.00 81 CYS A O 1
ATOM 633 N N . CYS A 1 82 ? 30.056 2.289 -20.374 1.00 79.56 82 CYS A N 1
ATOM 634 C CA . CYS A 1 82 ? 29.733 3.493 -19.604 1.00 79.56 82 CYS A CA 1
ATOM 635 C C . CYS A 1 82 ? 28.223 3.771 -19.572 1.00 79.56 82 CYS A C 1
ATOM 637 O O . CYS A 1 82 ? 27.688 4.107 -18.516 1.00 79.56 82 CYS A O 1
ATOM 639 N N . LEU A 1 83 ? 27.527 3.590 -20.699 1.00 78.56 83 LEU A N 1
ATOM 640 C CA . LEU A 1 83 ? 26.070 3.730 -20.762 1.00 78.56 83 LEU A CA 1
ATOM 641 C C . LEU A 1 83 ? 25.364 2.654 -19.926 1.00 78.56 83 LEU A C 1
ATOM 643 O O . LEU A 1 83 ? 24.415 2.959 -19.209 1.00 78.56 83 LEU A O 1
ATOM 647 N N . PHE A 1 84 ? 25.855 1.413 -19.958 1.00 77.88 84 PHE A N 1
ATOM 648 C CA . PHE A 1 84 ? 25.295 0.318 -19.163 1.00 77.88 84 PHE A CA 1
ATOM 649 C C . PHE A 1 84 ? 25.508 0.524 -17.654 1.00 77.88 84 PHE A C 1
ATOM 651 O O . PHE A 1 84 ? 24.583 0.339 -16.864 1.00 77.88 84 PHE A O 1
ATOM 658 N N . ALA A 1 85 ? 26.700 0.977 -17.252 1.00 72.62 85 ALA A N 1
ATOM 659 C CA . ALA A 1 85 ? 27.009 1.302 -15.860 1.00 72.62 85 ALA A CA 1
ATOM 660 C C . ALA A 1 85 ? 26.150 2.464 -15.325 1.00 72.62 85 ALA A C 1
ATOM 662 O O . ALA A 1 85 ? 25.735 2.436 -14.167 1.00 72.62 85 ALA A O 1
ATOM 663 N N . ALA A 1 86 ? 25.826 3.451 -16.168 1.00 67.12 86 ALA A N 1
ATOM 664 C CA . ALA A 1 86 ? 24.955 4.564 -15.792 1.00 67.12 86 ALA A CA 1
ATOM 665 C C . ALA A 1 86 ? 23.500 4.125 -15.533 1.00 67.12 86 ALA A C 1
ATOM 667 O O . ALA A 1 86 ? 22.864 4.647 -14.621 1.00 67.12 86 ALA A O 1
ATOM 668 N N . VAL A 1 87 ? 22.984 3.141 -16.281 1.00 66.06 87 VAL A N 1
ATOM 669 C CA . VAL A 1 87 ? 21.625 2.599 -16.075 1.00 66.06 87 VAL A CA 1
ATOM 670 C C . VAL A 1 87 ? 21.535 1.754 -14.796 1.00 66.06 87 VAL A C 1
ATOM 672 O O . VAL A 1 87 ? 20.508 1.771 -14.122 1.00 66.06 87 VAL A O 1
ATOM 675 N N . LEU A 1 88 ? 22.611 1.055 -14.418 1.00 61.41 88 LEU A N 1
ATOM 676 C CA . LEU A 1 88 ? 22.659 0.220 -13.207 1.00 61.41 88 LEU A CA 1
ATOM 677 C C . LEU A 1 88 ? 22.870 1.016 -11.905 1.00 61.41 88 LEU 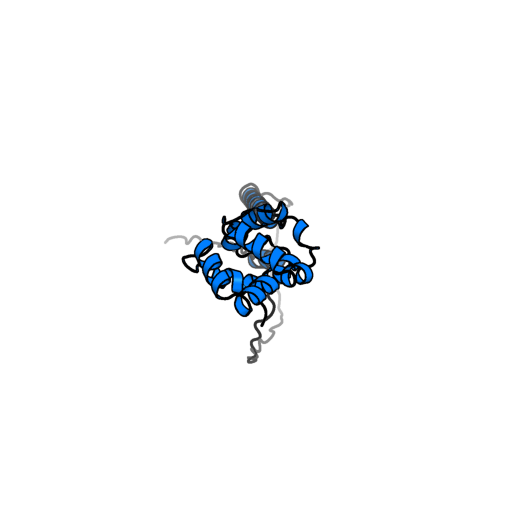A C 1
ATOM 679 O O . LEU A 1 88 ? 22.635 0.488 -10.823 1.00 61.41 88 LEU A O 1
ATOM 683 N N . SER A 1 89 ? 23.295 2.278 -11.999 1.00 56.31 89 SER A N 1
ATOM 684 C CA . SER A 1 89 ? 23.574 3.158 -10.855 1.00 56.31 89 SER A CA 1
ATOM 685 C C . SER A 1 89 ? 22.354 3.951 -10.362 1.00 56.31 89 SER A C 1
ATOM 687 O O . SER A 1 89 ? 22.521 4.866 -9.551 1.00 56.31 89 SER A O 1
ATOM 689 N N . ALA A 1 90 ? 21.139 3.658 -10.835 1.00 60.72 90 ALA A N 1
ATOM 690 C CA . ALA A 1 90 ? 19.951 4.337 -10.332 1.00 60.72 90 ALA A CA 1
ATOM 691 C C . ALA A 1 90 ? 19.815 4.073 -8.815 1.00 60.72 90 ALA A C 1
ATOM 693 O O . ALA A 1 90 ? 19.673 2.913 -8.415 1.00 60.72 90 ALA A O 1
ATOM 694 N N . PRO A 1 91 ? 19.890 5.107 -7.954 1.00 59.94 91 PRO A N 1
ATOM 695 C CA . PRO A 1 91 ? 19.678 4.926 -6.526 1.00 59.94 91 PRO A CA 1
ATOM 696 C C . PRO A 1 91 ? 18.259 4.396 -6.307 1.00 59.94 91 PRO A C 1
ATOM 698 O O . PRO A 1 91 ? 17.318 4.836 -6.968 1.00 59.94 91 PRO A O 1
ATOM 701 N N . ALA A 1 92 ? 18.100 3.445 -5.386 1.00 63.03 92 ALA A N 1
ATOM 702 C CA . ALA A 1 92 ? 16.780 2.978 -4.987 1.00 63.03 92 ALA A CA 1
ATOM 703 C C . ALA A 1 92 ? 16.009 4.156 -4.366 1.00 63.03 92 ALA A C 1
ATOM 705 O O . ALA A 1 92 ? 16.273 4.563 -3.235 1.00 63.03 92 ALA A O 1
ATOM 706 N N . GLU A 1 93 ? 15.098 4.752 -5.136 1.00 73.50 93 GLU A N 1
ATOM 707 C CA . GLU A 1 93 ? 14.213 5.803 -4.646 1.00 73.50 93 GLU A CA 1
ATOM 708 C C . GLU A 1 93 ? 13.155 5.172 -3.745 1.00 73.50 93 GLU A C 1
ATOM 710 O O . GLU A 1 93 ? 12.219 4.539 -4.231 1.00 73.50 93 GLU A O 1
ATOM 715 N N . PHE A 1 94 ? 13.306 5.332 -2.433 1.00 80.44 94 PHE A N 1
ATOM 716 C CA . PHE A 1 94 ? 12.298 4.903 -1.470 1.00 80.44 94 PHE A CA 1
ATOM 717 C C . PHE A 1 94 ? 11.270 6.006 -1.211 1.00 80.44 94 PHE A C 1
ATOM 719 O O . PHE A 1 94 ? 11.584 7.198 -1.277 1.00 80.44 94 PHE A O 1
ATOM 726 N N . TYR A 1 95 ? 10.041 5.616 -0.866 1.00 78.75 95 TYR A N 1
ATOM 727 C CA . TYR A 1 95 ? 9.069 6.548 -0.298 1.00 78.75 95 TYR A CA 1
ATOM 728 C C . TYR A 1 95 ? 9.576 7.131 1.025 1.00 78.75 95 TYR A C 1
ATOM 730 O O . TYR A 1 95 ? 10.440 6.560 1.694 1.00 78.75 95 TYR A O 1
ATOM 738 N N . THR A 1 96 ? 9.022 8.281 1.413 1.00 79.75 96 THR A N 1
ATOM 739 C CA . THR A 1 96 ? 9.426 8.989 2.630 1.00 79.75 96 THR A CA 1
ATOM 740 C C . THR A 1 96 ? 9.337 8.083 3.863 1.00 79.75 96 THR A C 1
ATOM 742 O O . THR A 1 96 ? 8.371 7.342 4.051 1.00 79.75 96 THR A O 1
ATOM 745 N N . SER A 1 97 ? 10.326 8.173 4.755 1.00 80.25 97 SER A N 1
ATOM 746 C CA . SER A 1 97 ? 10.421 7.343 5.970 1.00 80.25 97 SER A CA 1
ATOM 747 C C . SER A 1 97 ? 9.415 7.713 7.069 1.00 80.25 97 SER A C 1
ATOM 749 O O . SER A 1 97 ? 9.436 7.145 8.161 1.00 80.25 97 SER A O 1
ATOM 751 N N . GLN A 1 98 ? 8.496 8.644 6.794 1.00 78.81 98 GLN A N 1
ATOM 752 C CA . GLN A 1 98 ? 7.479 9.104 7.745 1.00 78.81 98 GLN A CA 1
ATOM 753 C C . GLN A 1 98 ? 6.569 7.968 8.247 1.00 78.81 98 GLN A C 1
ATOM 755 O O . GLN A 1 98 ? 6.048 8.053 9.353 1.00 78.81 98 GLN A O 1
ATOM 760 N N . PHE A 1 99 ? 6.406 6.897 7.461 1.00 80.81 99 PHE A N 1
ATOM 761 C CA . PHE A 1 99 ? 5.576 5.739 7.812 1.00 80.81 99 PHE A CA 1
ATOM 762 C C . PHE A 1 99 ? 6.360 4.583 8.458 1.00 80.81 99 PHE A C 1
ATOM 764 O O . PHE A 1 99 ? 5.757 3.600 8.879 1.00 80.81 99 PHE A O 1
ATOM 771 N N . ASP A 1 100 ? 7.687 4.684 8.574 1.00 81.94 100 ASP A N 1
ATOM 772 C CA . ASP A 1 100 ? 8.538 3.572 9.025 1.00 81.94 100 ASP A CA 1
ATOM 773 C C . ASP A 1 100 ? 8.553 3.375 10.554 1.00 81.94 100 ASP A C 1
ATOM 775 O O . ASP A 1 100 ? 8.999 2.329 11.032 1.00 81.94 100 ASP A O 1
ATOM 779 N N . ASN A 1 101 ? 8.112 4.377 11.325 1.00 83.69 101 ASN A N 1
ATOM 780 C CA . ASN A 1 101 ? 8.155 4.387 12.798 1.00 83.69 101 ASN A CA 1
ATOM 781 C C . ASN A 1 101 ? 6.767 4.526 13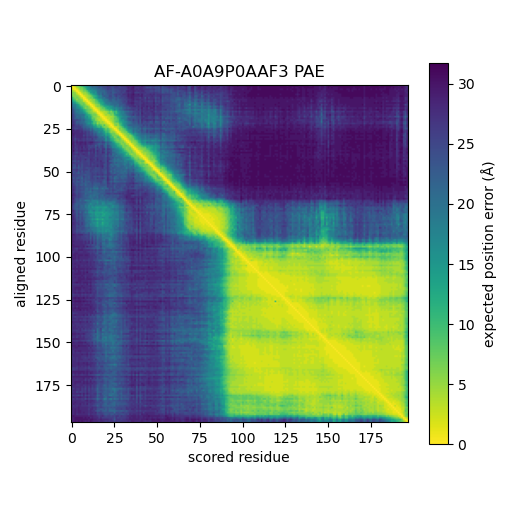.446 1.00 83.69 101 ASN A C 1
ATOM 783 O O . ASN A 1 101 ? 6.665 4.879 14.619 1.00 83.69 101 ASN A O 1
ATOM 787 N N . ILE A 1 102 ? 5.699 4.284 12.688 1.00 84.38 102 ILE A N 1
ATOM 788 C CA . ILE A 1 102 ? 4.331 4.368 13.200 1.00 84.38 102 ILE A CA 1
ATOM 789 C C . ILE A 1 102 ? 3.981 3.069 13.928 1.00 84.38 102 ILE A C 1
ATOM 791 O O . ILE A 1 102 ? 4.201 1.976 13.403 1.00 84.38 102 ILE A O 1
ATOM 795 N N . ASP A 1 103 ? 3.391 3.187 15.118 1.00 87.69 103 ASP A N 1
ATOM 796 C CA . ASP A 1 103 ? 2.800 2.048 15.818 1.00 87.69 103 ASP A CA 1
ATOM 797 C C . ASP A 1 103 ? 1.467 1.665 15.165 1.00 87.69 103 ASP A C 1
ATOM 799 O O . ASP A 1 103 ? 0.413 2.252 15.433 1.00 87.69 103 ASP A O 1
ATOM 803 N N . ILE A 1 104 ? 1.529 0.679 14.268 1.00 90.81 104 ILE A N 1
ATOM 804 C CA . ILE A 1 104 ? 0.359 0.253 13.508 1.00 90.81 104 ILE A CA 1
ATOM 805 C C . ILE A 1 104 ? -0.711 -0.403 14.386 1.00 90.81 104 ILE A C 1
ATOM 807 O O . ILE A 1 104 ? -1.898 -0.238 14.115 1.00 90.81 104 ILE A O 1
ATOM 811 N N . GLU A 1 105 ? -0.336 -1.100 15.460 1.00 91.19 105 GLU A N 1
ATOM 812 C CA . GLU A 1 105 ? -1.309 -1.811 16.295 1.00 91.19 105 GLU A CA 1
ATOM 813 C C . GLU A 1 105 ? -2.172 -0.828 17.096 1.00 91.19 105 GLU A C 1
ATOM 815 O O . GLU A 1 105 ? -3.377 -1.035 17.232 1.00 91.19 105 GLU A O 1
ATOM 820 N N . SER A 1 106 ? -1.603 0.291 17.554 1.00 90.25 106 SER A N 1
ATOM 821 C CA . SER A 1 106 ? -2.372 1.370 18.193 1.00 90.25 106 SER A CA 1
ATOM 822 C C . SER A 1 106 ? -3.438 1.960 17.256 1.00 90.25 106 SER A C 1
ATOM 824 O O . SER A 1 106 ? -4.575 2.201 17.670 1.00 90.25 106 SER A O 1
ATOM 826 N N . ILE A 1 107 ? -3.113 2.114 15.967 1.00 89.56 107 ILE A N 1
ATOM 827 C CA . ILE A 1 107 ? -4.063 2.606 14.957 1.00 89.56 107 ILE A CA 1
ATOM 828 C C . ILE A 1 107 ? -5.147 1.563 14.671 1.00 89.56 107 ILE A C 1
ATOM 830 O O . ILE A 1 107 ? -6.327 1.909 14.638 1.00 89.56 107 ILE A O 1
ATOM 834 N N . LEU A 1 108 ? -4.770 0.293 14.489 1.00 91.25 108 LEU A N 1
ATOM 835 C CA . LEU A 1 108 ? -5.715 -0.789 14.188 1.00 91.25 108 LEU A CA 1
ATOM 836 C C . LEU A 1 108 ? -6.676 -1.080 15.351 1.00 91.25 108 LEU A C 1
ATOM 838 O O . LEU A 1 108 ? -7.823 -1.455 15.110 1.00 91.25 108 LEU A O 1
ATOM 842 N N . ASN A 1 109 ? -6.240 -0.864 16.595 1.00 92.69 109 ASN A N 1
ATOM 843 C CA . ASN A 1 109 ? -7.076 -1.019 17.788 1.00 92.69 109 ASN A CA 1
ATOM 844 C C . ASN A 1 109 ? -8.008 0.179 18.042 1.00 92.69 109 ASN A C 1
ATOM 846 O O . ASN A 1 109 ? -8.946 0.071 18.833 1.00 92.69 109 ASN A O 1
ATOM 850 N N . ASN A 1 110 ? -7.784 1.322 17.386 1.00 94.00 110 ASN A N 1
ATOM 851 C CA . ASN A 1 110 ? -8.631 2.501 17.518 1.00 94.00 110 ASN A CA 1
ATOM 852 C C . ASN A 1 110 ? -9.597 2.610 16.333 1.00 94.00 110 ASN A C 1
ATOM 854 O O . ASN A 1 110 ? -9.310 3.267 15.333 1.00 94.00 110 ASN A O 1
ATOM 858 N N . GLU A 1 111 ? -10.781 2.014 16.475 1.00 91.62 111 GLU A N 1
ATOM 859 C CA . GLU A 1 111 ? -11.806 1.977 15.421 1.00 91.62 111 GLU A CA 1
ATOM 860 C C . GLU A 1 111 ? -12.183 3.368 14.889 1.00 91.62 111 GLU A C 1
ATOM 862 O O . GLU A 1 111 ? -12.367 3.540 13.686 1.00 91.62 111 GLU A O 1
ATOM 867 N N . LYS A 1 112 ? -12.239 4.390 15.757 1.00 92.50 112 LYS A N 1
ATOM 868 C CA . LYS A 1 112 ? -12.556 5.769 15.342 1.00 92.50 112 LYS A CA 1
ATOM 869 C C . LYS A 1 112 ? -11.461 6.357 14.461 1.00 92.50 112 LYS A C 1
ATOM 871 O O . LYS A 1 112 ? -11.749 7.024 13.470 1.00 92.50 112 LYS A O 1
ATOM 876 N N . LEU A 1 113 ? -10.202 6.140 14.837 1.00 92.00 113 LEU A N 1
ATOM 877 C CA . LEU A 1 113 ? -9.065 6.609 14.055 1.00 92.00 113 LEU A CA 1
ATOM 878 C C . LEU A 1 113 ? -8.998 5.869 12.715 1.00 92.00 113 LEU A C 1
ATOM 880 O O . LEU A 1 113 ? -8.843 6.503 11.673 1.00 92.00 113 LEU A O 1
ATOM 884 N N . LEU A 1 114 ? -9.185 4.550 12.745 1.00 92.56 114 LEU A N 1
ATOM 885 C CA . LEU A 1 114 ? -9.193 3.691 11.569 1.00 92.56 114 LEU A CA 1
ATOM 886 C C . LEU A 1 114 ? -10.282 4.098 10.561 1.00 92.56 114 LEU A C 1
ATOM 888 O O . LEU A 1 114 ? -9.995 4.229 9.370 1.00 92.56 114 LEU A O 1
ATOM 892 N N . ASP A 1 115 ? -11.499 4.367 11.041 1.00 92.69 115 ASP A N 1
ATOM 893 C CA . ASP A 1 115 ? -12.622 4.844 10.226 1.00 92.69 115 ASP A CA 1
ATOM 894 C C . ASP A 1 115 ? -12.341 6.220 9.598 1.00 92.69 115 ASP A C 1
ATOM 896 O O . ASP A 1 115 ? -12.647 6.445 8.427 1.00 92.69 115 ASP A O 1
ATOM 900 N N . ASN A 1 116 ? -11.668 7.125 10.315 1.00 93.62 116 ASN A N 1
ATOM 901 C CA . ASN A 1 116 ? -11.251 8.412 9.750 1.00 93.62 116 ASN A CA 1
ATOM 902 C C . ASN A 1 116 ? -10.246 8.242 8.597 1.00 93.62 116 ASN A C 1
ATOM 904 O O . ASN A 1 116 ? -10.385 8.900 7.562 1.00 93.62 116 ASN A O 1
ATOM 908 N N . TYR A 1 117 ? -9.260 7.345 8.732 1.00 92.69 117 TYR A N 1
ATOM 909 C CA . TYR A 1 117 ? -8.337 7.030 7.632 1.00 92.69 117 TYR A CA 1
ATOM 910 C C . TYR A 1 117 ? -9.074 6.397 6.447 1.00 92.69 117 TYR A C 1
ATOM 912 O O . TYR A 1 117 ? -8.839 6.787 5.302 1.00 92.69 117 TYR A O 1
ATOM 920 N N . PHE A 1 118 ? -10.006 5.479 6.706 1.00 94.31 118 PHE A N 1
ATOM 921 C CA . PHE A 1 118 ? -10.823 4.866 5.661 1.00 94.31 118 PHE A CA 1
ATOM 922 C C . PHE A 1 118 ? -11.657 5.905 4.899 1.00 94.31 118 PHE A C 1
ATOM 924 O O . PHE A 1 118 ? -11.592 5.971 3.671 1.00 94.31 118 PHE A O 1
ATOM 931 N N . LYS A 1 119 ? -12.378 6.779 5.609 1.00 95.06 119 LYS A N 1
ATOM 932 C CA . LYS A 1 119 ? -13.160 7.871 5.008 1.00 95.06 119 LYS A CA 1
ATOM 933 C C . LYS A 1 119 ? -12.287 8.823 4.201 1.00 95.06 119 LYS A C 1
ATOM 935 O O . LYS A 1 119 ? -12.675 9.220 3.105 1.00 95.06 119 LYS A O 1
ATOM 940 N N . CYS A 1 120 ? -11.091 9.140 4.692 1.00 96.06 120 CYS A N 1
ATOM 941 C CA . CYS A 1 120 ? -10.124 9.941 3.949 1.00 96.06 120 CYS A CA 1
ATOM 942 C C . CYS A 1 120 ? -9.741 9.290 2.604 1.00 96.06 120 CYS A C 1
ATOM 944 O O . CYS A 1 120 ? -9.787 9.945 1.554 1.00 96.06 120 CYS A O 1
ATOM 946 N N . LEU A 1 121 ? -9.414 7.992 2.613 1.00 94.62 121 LEU A N 1
ATOM 947 C CA . LEU A 1 121 ? -9.109 7.225 1.399 1.00 94.62 121 LEU A CA 1
ATOM 948 C C . LEU A 1 121 ? -10.325 7.148 0.463 1.00 94.62 121 LEU A C 1
ATOM 950 O O . LEU A 1 121 ? -10.179 7.245 -0.754 1.00 94.62 121 LEU A O 1
ATOM 954 N N . MET A 1 122 ? -11.537 7.077 1.015 1.00 95.12 122 MET A N 1
ATOM 955 C CA . MET A 1 122 ? -12.786 7.021 0.253 1.00 95.12 122 MET A CA 1
ATOM 956 C C . MET A 1 122 ? -13.322 8.376 -0.231 1.00 95.12 122 MET A C 1
ATOM 958 O O . MET A 1 122 ? -14.209 8.357 -1.075 1.00 95.12 122 MET A O 1
ATOM 962 N N . ASP A 1 123 ? -12.712 9.512 0.128 1.00 94.31 123 ASP A N 1
ATOM 963 C CA . ASP A 1 123 ? -13.253 10.868 -0.139 1.00 94.31 123 ASP A CA 1
ATOM 964 C C . ASP A 1 123 ? -14.581 11.156 0.592 1.00 94.31 123 ASP A C 1
ATOM 966 O O . ASP A 1 123 ? -15.382 11.978 0.162 1.00 94.31 123 ASP A O 1
ATOM 970 N N . GLU A 1 124 ? -14.816 10.497 1.727 1.00 94.56 124 GLU A N 1
ATOM 971 C CA . GLU A 1 124 ? -16.074 10.559 2.490 1.00 94.56 124 GLU A CA 1
ATOM 972 C C . GLU A 1 124 ? -15.944 11.350 3.802 1.00 94.56 124 GLU A C 1
ATOM 974 O O . GLU A 1 124 ? -16.866 11.387 4.615 1.00 94.56 124 GLU A O 1
ATOM 979 N N . GLY A 1 125 ? -14.792 11.977 4.046 1.00 93.06 125 GLY A N 1
ATOM 980 C CA . GLY A 1 125 ? -14.546 12.701 5.286 1.00 93.06 125 GLY A CA 1
ATOM 981 C C . GLY A 1 125 ? -13.227 13.472 5.314 1.00 93.06 125 GLY A C 1
ATOM 982 O O . GLY A 1 125 ? -12.487 13.499 4.327 1.00 93.06 125 GLY A O 1
ATOM 983 N N . PRO A 1 126 ? -12.924 14.121 6.450 1.00 93.19 126 PRO A N 1
ATOM 984 C CA . PRO A 1 126 ? -11.701 14.890 6.614 1.00 93.19 126 PRO A CA 1
ATOM 985 C C . PRO A 1 126 ? -10.467 13.981 6.609 1.00 93.19 126 PRO A C 1
ATOM 987 O O . PRO A 1 126 ? -10.451 12.912 7.212 1.00 93.19 126 PRO A O 1
ATOM 990 N N . CYS A 1 127 ? -9.398 14.448 5.967 1.00 93.31 127 CYS A N 1
ATOM 991 C CA . CYS A 1 127 ? -8.095 13.790 5.993 1.00 93.31 127 CYS A CA 1
ATOM 992 C C . CYS A 1 127 ? -7.142 14.476 6.976 1.00 93.31 127 CYS A C 1
ATOM 994 O O . CYS A 1 127 ? -7.046 15.709 7.006 1.00 93.31 127 CYS A O 1
ATOM 996 N N . THR A 1 128 ? -6.362 13.681 7.706 1.00 91.00 128 THR A N 1
ATOM 997 C CA . THR A 1 128 ? -5.158 14.157 8.400 1.00 91.00 128 THR A CA 1
ATOM 998 C C . THR A 1 128 ? -4.049 14.463 7.387 1.00 91.00 128 THR A C 1
ATOM 1000 O O . THR A 1 128 ? -4.153 14.113 6.208 1.00 91.00 128 THR A O 1
ATOM 1003 N N . LEU A 1 129 ? -2.980 15.139 7.822 1.00 90.69 129 LEU A N 1
ATOM 1004 C CA . LEU A 1 129 ? -1.815 15.379 6.964 1.00 90.69 129 LEU A CA 1
ATOM 1005 C C . LEU A 1 129 ? -1.214 14.054 6.467 1.00 90.69 129 LEU A C 1
ATOM 1007 O O . LEU A 1 129 ? -1.026 13.881 5.267 1.00 90.69 129 LEU A O 1
ATOM 1011 N N . GLU A 1 130 ? -1.020 13.096 7.373 1.00 87.81 130 GLU A N 1
ATOM 1012 C CA . GLU A 1 130 ? -0.520 11.757 7.045 1.00 87.81 130 GLU A CA 1
ATOM 1013 C C . GLU A 1 130 ? -1.458 10.994 6.107 1.00 87.81 130 GLU A C 1
ATOM 1015 O O . GLU A 1 130 ? -1.002 10.386 5.140 1.00 87.81 130 GLU A O 1
ATOM 1020 N N . GLY A 1 131 ? -2.772 11.064 6.353 1.00 89.62 131 GLY A N 1
ATOM 1021 C CA . GLY A 1 131 ? -3.777 10.427 5.504 1.00 89.62 131 GLY A CA 1
ATOM 1022 C C . GLY A 1 131 ? -3.766 10.974 4.075 1.00 89.62 131 GLY A C 1
ATOM 1023 O O . GLY A 1 131 ? -3.910 10.202 3.129 1.00 89.62 131 GLY A O 1
ATOM 1024 N N . ARG A 1 132 ? -3.521 12.282 3.895 1.00 92.00 132 ARG A N 1
ATOM 1025 C CA . ARG A 1 132 ? -3.342 12.890 2.564 1.00 92.00 132 ARG A CA 1
ATOM 1026 C C . ARG A 1 132 ? -2.110 12.345 1.854 1.00 92.00 132 ARG A C 1
ATOM 1028 O O . ARG A 1 132 ? -2.208 11.983 0.683 1.00 92.00 132 ARG A O 1
ATOM 1035 N N . THR A 1 133 ? -0.979 12.255 2.554 1.00 90.88 133 THR A N 1
ATOM 1036 C CA . THR A 1 133 ? 0.241 11.689 1.971 1.00 90.88 133 THR A CA 1
ATOM 1037 C C . THR A 1 133 ? 0.027 10.228 1.585 1.00 90.88 133 THR A C 1
ATOM 1039 O O . THR A 1 133 ? 0.269 9.871 0.435 1.00 90.88 133 THR A O 1
ATOM 1042 N N . LEU A 1 134 ? -0.527 9.406 2.482 1.00 90.50 134 LEU A N 1
ATOM 1043 C CA . LEU A 1 134 ? -0.836 8.003 2.196 1.00 90.50 134 LEU A CA 1
ATOM 1044 C C . LEU A 1 134 ? -1.733 7.876 0.960 1.00 90.50 134 LEU A C 1
ATOM 1046 O O . LEU A 1 134 ? -1.409 7.150 0.025 1.00 90.50 134 LEU A O 1
ATOM 1050 N N . LYS A 1 135 ? -2.821 8.647 0.911 1.00 92.06 135 LYS A N 1
ATOM 1051 C CA . LYS A 1 135 ? -3.757 8.656 -0.213 1.00 92.06 135 LYS A CA 1
ATOM 1052 C C . LYS A 1 135 ? -3.096 8.987 -1.551 1.00 92.06 135 LYS A C 1
ATOM 1054 O O . LYS A 1 135 ? -3.465 8.388 -2.557 1.00 92.06 135 LYS A O 1
ATOM 1059 N N . SER A 1 136 ? -2.146 9.924 -1.570 1.00 91.12 136 SER A N 1
ATOM 1060 C CA . SER A 1 136 ? -1.405 10.273 -2.790 1.00 91.12 136 SER A CA 1
ATOM 1061 C C . SER A 1 136 ? -0.421 9.188 -3.234 1.00 91.12 136 SER A C 1
ATOM 1063 O O . SER A 1 136 ? -0.182 9.044 -4.428 1.00 91.12 136 SER A O 1
ATOM 1065 N N . LEU A 1 137 ? 0.113 8.405 -2.291 1.00 89.94 137 LEU A N 1
ATOM 1066 C CA . LEU A 1 137 ? 1.091 7.352 -2.565 1.00 89.94 137 LEU A CA 1
ATOM 1067 C C . LEU A 1 137 ? 0.442 6.036 -3.009 1.00 89.94 137 LEU A C 1
ATOM 1069 O O . LEU A 1 137 ? 1.037 5.306 -3.796 1.00 89.94 137 LEU A O 1
ATOM 1073 N N . VAL A 1 138 ? -0.774 5.730 -2.541 1.00 90.31 138 VAL A N 1
ATOM 1074 C CA . VAL A 1 138 ? -1.464 4.457 -2.832 1.00 90.31 138 VAL A CA 1
ATOM 1075 C C . VAL A 1 138 ? -1.547 4.141 -4.338 1.00 90.31 138 VAL A C 1
ATOM 1077 O O . VAL A 1 138 ? -1.166 3.032 -4.709 1.00 90.31 138 VAL A O 1
ATOM 1080 N N . PRO A 1 139 ? -1.978 5.057 -5.232 1.00 90.38 139 PRO A N 1
ATOM 1081 C CA . PRO A 1 139 ? -2.052 4.763 -6.665 1.00 90.38 139 PRO A CA 1
ATOM 1082 C C . PRO A 1 139 ? -0.690 4.442 -7.292 1.00 90.38 139 PRO A C 1
ATOM 1084 O O . PRO A 1 139 ? -0.588 3.551 -8.131 1.00 90.38 139 PRO A O 1
ATOM 1087 N N . ASP A 1 140 ? 0.362 5.150 -6.884 1.00 90.19 140 ASP A N 1
ATOM 1088 C CA . ASP A 1 140 ? 1.722 4.911 -7.376 1.00 90.19 140 ASP A CA 1
ATOM 1089 C C . ASP A 1 140 ? 2.266 3.567 -6.868 1.00 90.19 140 ASP A C 1
ATOM 1091 O O . ASP A 1 140 ? 2.806 2.774 -7.640 1.00 90.19 140 ASP A O 1
ATOM 1095 N N . ALA A 1 141 ? 2.035 3.253 -5.591 1.00 88.38 141 ALA A N 1
ATOM 1096 C CA . ALA A 1 141 ? 2.433 1.982 -4.995 1.00 88.38 141 ALA A CA 1
ATOM 1097 C C . ALA A 1 141 ? 1.713 0.783 -5.641 1.00 88.38 141 ALA A C 1
ATOM 1099 O O . ALA A 1 141 ? 2.329 -0.266 -5.824 1.00 88.38 141 ALA A O 1
ATOM 1100 N N . LEU A 1 142 ? 0.440 0.934 -6.028 1.00 88.88 142 LEU A N 1
ATOM 1101 C CA . LEU A 1 142 ? -0.309 -0.087 -6.772 1.00 88.88 142 LEU A CA 1
ATOM 1102 C C . LEU A 1 142 ? 0.280 -0.300 -8.171 1.00 88.88 142 LEU A C 1
ATOM 1104 O O . LEU A 1 142 ? 0.606 -1.428 -8.536 1.00 88.88 142 LEU A O 1
ATOM 1108 N N . ASN A 1 143 ? 0.495 0.786 -8.920 1.00 88.75 143 ASN A N 1
ATOM 1109 C CA . ASN A 1 143 ? 1.043 0.728 -10.278 1.00 88.75 143 ASN A CA 1
ATOM 1110 C C . ASN A 1 143 ? 2.459 0.142 -10.323 1.00 88.75 143 ASN A C 1
ATOM 1112 O O . ASN A 1 143 ? 2.796 -0.611 -11.235 1.00 88.75 143 ASN A O 1
ATOM 1116 N N . THR A 1 144 ? 3.287 0.466 -9.332 1.00 87.19 144 THR A N 1
ATOM 1117 C CA . THR A 1 144 ? 4.682 0.012 -9.256 1.00 87.19 144 THR A CA 1
ATOM 1118 C C . THR A 1 144 ? 4.857 -1.278 -8.455 1.00 87.19 144 THR A C 1
ATOM 1120 O O . THR A 1 144 ? 5.989 -1.705 -8.238 1.00 87.19 144 THR A O 1
ATOM 1123 N N . SER A 1 145 ? 3.769 -1.911 -7.995 1.00 85.12 145 SER A N 1
ATOM 1124 C CA . SER A 1 145 ? 3.822 -3.096 -7.121 1.00 85.12 145 SER A CA 1
ATOM 1125 C C . SER A 1 145 ? 4.748 -2.904 -5.906 1.00 85.12 145 SER A C 1
ATOM 1127 O O . SER A 1 145 ? 5.529 -3.784 -5.547 1.00 85.12 145 SER A O 1
ATOM 1129 N N . CYS A 1 146 ? 4.675 -1.734 -5.267 1.00 83.31 146 CYS A N 1
ATOM 1130 C CA . CYS A 1 146 ? 5.482 -1.353 -4.106 1.00 83.31 146 CYS A CA 1
ATOM 1131 C C . CYS A 1 146 ? 7.009 -1.349 -4.358 1.00 83.31 146 CYS A C 1
ATOM 1133 O O . CYS A 1 146 ? 7.786 -1.567 -3.424 1.00 83.31 146 CYS A O 1
ATOM 1135 N N . ALA A 1 147 ? 7.466 -1.098 -5.594 1.00 84.62 147 ALA A N 1
ATOM 1136 C CA . ALA A 1 147 ? 8.897 -1.088 -5.932 1.00 84.62 147 ALA A CA 1
ATOM 1137 C C . ALA A 1 147 ? 9.716 -0.089 -5.092 1.00 84.62 147 ALA A C 1
ATOM 1139 O O . ALA A 1 147 ? 10.866 -0.365 -4.761 1.00 84.62 147 ALA A O 1
ATOM 1140 N N . LYS A 1 148 ? 9.104 1.039 -4.709 1.00 85.44 148 LYS A N 1
ATOM 1141 C CA . LYS A 1 148 ? 9.713 2.100 -3.889 1.00 85.44 148 LYS A CA 1
ATOM 1142 C C . LYS A 1 148 ? 9.455 1.950 -2.381 1.00 85.44 148 LYS A C 1
ATOM 1144 O O . LYS A 1 148 ? 9.817 2.821 -1.595 1.00 85.44 148 LYS A O 1
ATOM 1149 N N . CYS A 1 149 ? 8.803 0.875 -1.947 1.00 86.06 149 CYS A N 1
ATOM 1150 C CA . CYS A 1 149 ? 8.479 0.676 -0.537 1.00 86.06 149 CYS A CA 1
ATOM 1151 C C . CYS A 1 149 ? 9.672 0.135 0.250 1.00 86.06 149 CYS A C 1
ATOM 1153 O O . CYS A 1 149 ? 10.348 -0.797 -0.197 1.00 86.06 149 CYS A O 1
ATOM 1155 N N . THR A 1 150 ? 9.865 0.644 1.467 1.00 87.38 150 THR A N 1
ATOM 1156 C CA . THR A 1 150 ? 10.784 0.032 2.437 1.00 87.38 150 THR A CA 1
ATOM 1157 C C . THR A 1 150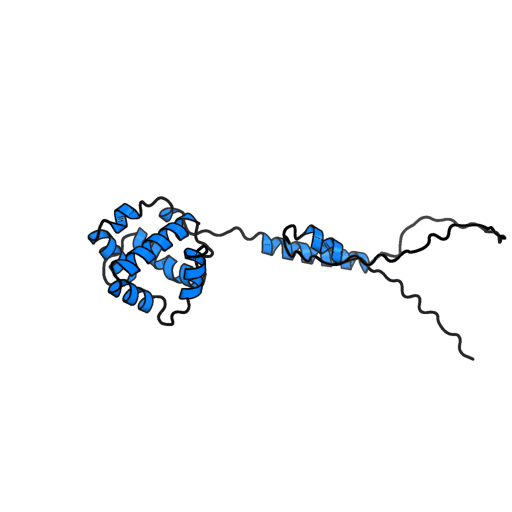 ? 10.240 -1.322 2.910 1.00 87.38 150 THR A C 1
ATOM 1159 O O . THR A 1 150 ? 9.034 -1.583 2.850 1.00 87.38 150 THR A O 1
ATOM 1162 N N . ASP A 1 151 ? 11.100 -2.204 3.426 1.00 86.81 151 ASP A N 1
ATOM 1163 C CA . ASP A 1 151 ? 10.638 -3.499 3.950 1.00 86.81 151 ASP A CA 1
ATOM 1164 C C . ASP A 1 151 ? 9.680 -3.338 5.138 1.00 86.81 151 ASP A C 1
ATOM 1166 O O . ASP A 1 151 ? 8.718 -4.097 5.269 1.00 86.81 151 ASP A O 1
ATOM 1170 N N . LYS A 1 152 ? 9.875 -2.297 5.958 1.00 87.38 152 LYS A N 1
ATOM 1171 C CA . LYS A 1 152 ? 8.937 -1.941 7.030 1.00 87.38 152 LYS A CA 1
ATOM 1172 C C . LYS A 1 152 ? 7.570 -1.542 6.475 1.00 87.38 152 LYS A C 1
ATOM 1174 O O . LYS A 1 152 ? 6.556 -2.040 6.957 1.00 87.38 152 LYS A O 1
ATOM 1179 N N . GLN A 1 153 ? 7.528 -0.712 5.431 1.00 88.69 153 GLN A N 1
ATOM 1180 C CA . GLN A 1 153 ? 6.274 -0.322 4.777 1.00 88.69 153 GLN A CA 1
ATOM 1181 C C . GLN A 1 153 ? 5.538 -1.529 4.197 1.00 88.69 153 GLN A C 1
ATOM 1183 O O . GLN A 1 153 ? 4.322 -1.623 4.347 1.00 88.69 153 GLN A O 1
ATOM 1188 N N . LYS A 1 154 ? 6.258 -2.492 3.606 1.00 88.19 154 LYS A N 1
ATOM 1189 C CA . LYS A 1 154 ? 5.657 -3.745 3.116 1.00 88.19 154 LYS A CA 1
ATOM 1190 C C . LYS A 1 154 ? 5.056 -4.574 4.256 1.00 88.19 154 LYS A C 1
ATOM 1192 O O . LYS A 1 154 ? 3.935 -5.064 4.129 1.00 88.19 154 LYS A O 1
ATOM 1197 N N . GLN A 1 155 ? 5.757 -4.700 5.385 1.00 88.81 155 GLN A N 1
ATOM 1198 C CA . GLN A 1 155 ? 5.250 -5.418 6.563 1.00 88.81 155 GLN A CA 1
ATOM 1199 C C . GLN A 1 155 ? 3.998 -4.751 7.150 1.00 88.81 155 GLN A C 1
ATOM 1201 O O . GLN A 1 155 ? 3.002 -5.430 7.409 1.00 88.81 155 GLN A O 1
ATOM 1206 N N . ILE A 1 156 ? 4.021 -3.423 7.295 1.00 89.50 156 ILE A N 1
ATOM 1207 C CA . ILE A 1 156 ? 2.874 -2.634 7.762 1.00 89.50 156 ILE A CA 1
ATOM 1208 C C . ILE A 1 156 ? 1.699 -2.789 6.790 1.00 89.50 156 ILE A C 1
ATOM 1210 O O . ILE A 1 156 ? 0.595 -3.124 7.217 1.00 89.50 156 ILE A O 1
ATOM 1214 N N . ALA A 1 157 ? 1.930 -2.628 5.484 1.00 90.19 157 ALA A N 1
ATOM 1215 C CA . ALA A 1 157 ? 0.894 -2.780 4.464 1.00 90.19 157 ALA A CA 1
ATOM 1216 C C . ALA A 1 157 ? 0.253 -4.174 4.517 1.00 90.19 157 ALA A C 1
ATOM 1218 O O . ALA A 1 157 ? -0.973 -4.288 4.546 1.00 90.19 157 ALA A O 1
ATOM 1219 N N . ARG A 1 158 ? 1.064 -5.237 4.623 1.00 89.69 158 ARG A N 1
ATOM 1220 C CA . ARG A 1 158 ? 0.574 -6.614 4.781 1.00 89.69 158 ARG A CA 1
ATOM 1221 C C . ARG A 1 158 ? -0.318 -6.757 6.012 1.00 89.69 158 ARG A C 1
ATOM 1223 O O . ARG A 1 158 ? -1.389 -7.365 5.925 1.00 89.69 158 ARG A O 1
ATOM 1230 N N . ARG A 1 159 ? 0.116 -6.217 7.153 1.00 91.00 159 ARG A N 1
ATOM 1231 C CA . ARG A 1 159 ? -0.631 -6.280 8.413 1.00 91.00 159 ARG A CA 1
ATOM 1232 C C . ARG A 1 159 ? -1.985 -5.581 8.293 1.00 91.00 159 ARG A C 1
ATOM 1234 O O . ARG A 1 159 ? -2.999 -6.185 8.637 1.00 91.00 159 ARG A O 1
ATOM 1241 N N . VAL A 1 160 ? -2.006 -4.365 7.745 1.00 90.88 160 VAL A N 1
ATOM 1242 C CA . VAL A 1 160 ? -3.229 -3.570 7.546 1.00 90.88 160 VAL A CA 1
ATOM 1243 C C . VAL A 1 160 ? -4.195 -4.259 6.593 1.00 90.88 160 VAL A C 1
ATOM 1245 O O . VAL A 1 160 ? -5.371 -4.394 6.921 1.00 90.88 160 VAL A O 1
ATOM 1248 N N . ILE A 1 161 ? -3.710 -4.728 5.441 1.00 89.75 161 ILE A N 1
ATOM 1249 C CA . ILE A 1 161 ? -4.551 -5.393 4.438 1.00 89.75 161 ILE A CA 1
ATOM 1250 C C . ILE A 1 161 ? -5.175 -6.659 5.026 1.00 89.75 161 ILE A C 1
ATOM 1252 O O . ILE A 1 161 ? -6.383 -6.845 4.919 1.00 89.75 161 ILE A O 1
ATOM 1256 N N . THR A 1 162 ? -4.379 -7.492 5.703 1.00 89.94 162 THR 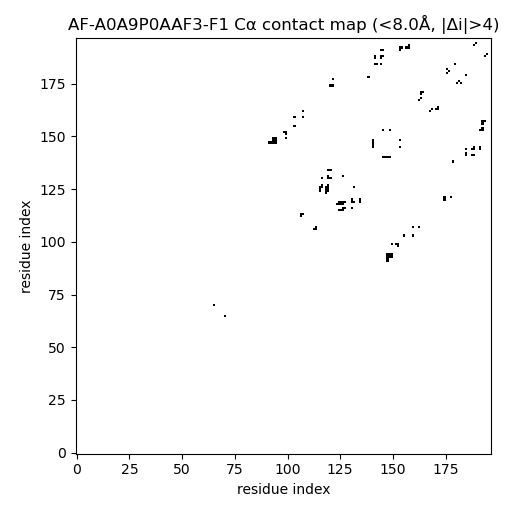A N 1
ATOM 1257 C CA . THR A 1 162 ? -4.878 -8.726 6.333 1.00 89.94 162 THR A CA 1
ATOM 1258 C C . THR A 1 162 ? -5.941 -8.409 7.385 1.00 89.94 162 THR A C 1
ATOM 1260 O O . THR A 1 162 ? -7.009 -9.013 7.390 1.00 89.94 162 THR A O 1
ATOM 1263 N N . PHE A 1 163 ? -5.692 -7.409 8.236 1.00 91.88 163 PHE A N 1
ATOM 1264 C CA . PHE A 1 163 ? -6.648 -6.987 9.257 1.00 91.88 163 PHE A CA 1
ATOM 1265 C C . PHE A 1 163 ? -7.972 -6.497 8.652 1.00 91.88 163 PHE A C 1
ATOM 1267 O O . PHE A 1 163 ? -9.042 -6.865 9.133 1.00 91.88 163 PHE A O 1
ATOM 1274 N N . TYR A 1 164 ? -7.915 -5.701 7.582 1.00 91.38 164 TYR A N 1
ATOM 1275 C CA . TYR A 1 164 ? -9.106 -5.200 6.895 1.00 91.38 164 TYR A CA 1
ATOM 1276 C C . TYR A 1 164 ? -9.906 -6.307 6.208 1.00 91.38 164 TYR A C 1
ATOM 1278 O O . TYR A 1 164 ? -11.138 -6.292 6.273 1.00 91.38 164 TYR A O 1
ATOM 1286 N N . LEU A 1 165 ? -9.231 -7.265 5.569 1.00 90.25 165 LEU A N 1
ATOM 1287 C CA . LEU A 1 165 ? -9.889 -8.402 4.924 1.00 90.25 165 LEU A CA 1
ATOM 1288 C C . LEU A 1 165 ? -10.632 -9.275 5.944 1.00 90.25 165 LEU A C 1
ATOM 1290 O O . LEU A 1 165 ? -11.769 -9.662 5.680 1.00 90.25 165 LEU A O 1
ATOM 1294 N N . ASP A 1 166 ? -10.037 -9.504 7.117 1.00 92.00 166 ASP A N 1
ATOM 1295 C CA . ASP A 1 166 ? -10.632 -10.333 8.170 1.00 92.00 166 ASP A CA 1
ATOM 1296 C C . ASP A 1 166 ? -11.750 -9.611 8.938 1.00 92.00 166 ASP A C 1
ATOM 1298 O O . ASP A 1 166 ? -12.821 -10.174 9.170 1.00 92.00 166 ASP A O 1
ATOM 1302 N N . LYS A 1 167 ? -11.513 -8.365 9.371 1.00 94.31 167 LYS A N 1
ATOM 1303 C CA . LYS A 1 167 ? -12.433 -7.634 10.261 1.00 94.31 167 LYS A CA 1
ATOM 1304 C C . LYS A 1 167 ? -13.488 -6.817 9.522 1.00 94.31 167 LYS A C 1
ATOM 1306 O O . LYS A 1 167 ? -14.593 -6.661 10.034 1.00 94.31 167 LYS A O 1
ATOM 1311 N N . TYR A 1 168 ? -13.167 -6.297 8.339 1.00 93.12 168 TYR A N 1
ATOM 1312 C CA . TYR A 1 168 ? -14.011 -5.345 7.610 1.00 93.12 168 TYR A CA 1
ATOM 1313 C C . TYR A 1 168 ? -14.148 -5.715 6.121 1.00 93.12 168 TYR A C 1
ATOM 1315 O O . TYR A 1 168 ? -13.819 -4.904 5.246 1.00 93.12 168 TYR A O 1
ATOM 1323 N N . PRO A 1 169 ? -14.672 -6.908 5.783 1.00 93.62 169 PRO A N 1
ATOM 1324 C CA . PRO A 1 169 ? -14.721 -7.393 4.400 1.00 93.62 169 PRO A CA 1
ATOM 1325 C C . PRO A 1 169 ? -15.527 -6.473 3.468 1.00 93.62 169 PRO A C 1
ATOM 1327 O O . PRO A 1 169 ? -15.147 -6.262 2.316 1.00 93.62 169 PRO A O 1
ATOM 1330 N N . ALA A 1 170 ? -16.598 -5.851 3.974 1.00 94.31 170 ALA A N 1
ATOM 1331 C CA . ALA A 1 170 ? -17.394 -4.889 3.211 1.00 94.31 170 ALA A CA 1
ATOM 1332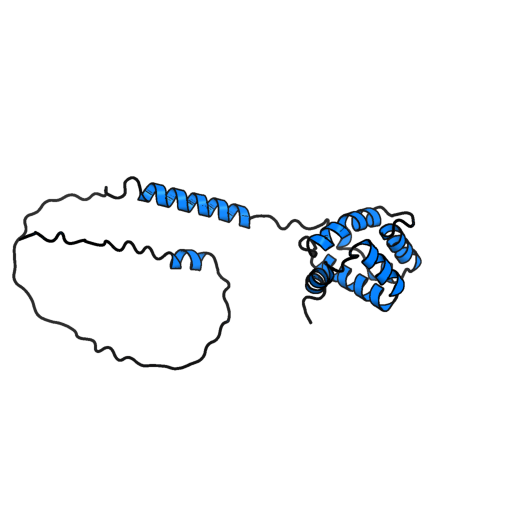 C C . ALA A 1 170 ? -16.601 -3.616 2.855 1.00 94.31 170 ALA A C 1
ATOM 1334 O O . ALA A 1 170 ? -16.657 -3.145 1.718 1.00 94.31 170 ALA A O 1
ATOM 1335 N N . ASN A 1 171 ? -15.824 -3.075 3.799 1.00 92.75 171 ASN A N 1
ATOM 1336 C CA . ASN A 1 171 ? -14.989 -1.894 3.559 1.00 92.75 171 ASN A CA 1
ATOM 1337 C C . ASN A 1 171 ? -13.823 -2.225 2.622 1.00 92.75 171 ASN A C 1
ATOM 1339 O O . ASN A 1 171 ? -13.519 -1.442 1.723 1.00 92.75 171 ASN A O 1
ATOM 1343 N N . SER A 1 172 ? -13.239 -3.415 2.774 1.00 91.81 172 SER A N 1
ATOM 1344 C CA . SER A 1 172 ? -12.202 -3.938 1.882 1.00 91.81 172 SER A CA 1
ATOM 1345 C C . SER A 1 172 ? -12.685 -4.026 0.434 1.00 91.81 172 SER A C 1
ATOM 1347 O O . SER A 1 172 ? -12.020 -3.533 -0.473 1.00 91.81 172 SER A O 1
ATOM 1349 N N . ALA A 1 173 ? -13.888 -4.555 0.198 1.00 93.06 173 ALA A N 1
ATOM 1350 C CA . ALA A 1 173 ? -14.462 -4.607 -1.147 1.00 93.06 173 ALA A CA 1
ATOM 1351 C C . ALA A 1 173 ? -14.668 -3.205 -1.754 1.00 93.06 173 ALA A C 1
ATOM 1353 O O . ALA A 1 173 ? -14.415 -2.991 -2.941 1.00 93.06 173 ALA A O 1
ATOM 1354 N N . ARG A 1 174 ? -15.091 -2.229 -0.940 1.00 94.94 174 ARG A N 1
ATOM 1355 C CA . ARG A 1 174 ? -15.303 -0.843 -1.389 1.00 94.94 174 ARG A CA 1
ATOM 1356 C C . ARG A 1 174 ? -14.006 -0.148 -1.785 1.00 94.94 174 ARG A C 1
ATOM 1358 O O . ARG A 1 174 ? -13.971 0.494 -2.833 1.00 94.94 174 ARG A O 1
ATOM 1365 N N . ILE A 1 175 ? -12.955 -0.277 -0.975 1.00 93.06 175 ILE A N 1
ATOM 1366 C CA . ILE A 1 175 ? -11.674 0.372 -1.268 1.00 93.06 175 ILE A CA 1
ATOM 1367 C C . ILE A 1 175 ? -10.982 -0.279 -2.470 1.00 93.06 175 ILE A C 1
ATOM 1369 O O . ILE A 1 175 ? -10.485 0.439 -3.335 1.00 93.06 175 ILE A O 1
ATOM 1373 N N . ILE A 1 176 ? -11.050 -1.611 -2.598 1.00 91.69 176 ILE A N 1
ATOM 1374 C CA . ILE A 1 176 ? -10.547 -2.326 -3.781 1.00 91.69 176 ILE A CA 1
ATOM 1375 C C . ILE A 1 176 ? -11.269 -1.826 -5.031 1.00 91.69 176 ILE A C 1
ATOM 1377 O O . ILE A 1 176 ? -10.619 -1.425 -5.985 1.00 91.69 176 ILE A O 1
ATOM 1381 N N . LYS A 1 177 ? -12.602 -1.724 -5.006 1.00 93.94 177 LYS A N 1
ATOM 1382 C CA . LYS A 1 177 ? -13.367 -1.204 -6.149 1.00 93.94 177 LYS A CA 1
ATOM 1383 C C . LYS A 1 177 ? -12.974 0.226 -6.543 1.00 93.94 177 LYS A C 1
ATOM 1385 O O . LYS A 1 177 ? -13.082 0.581 -7.712 1.00 93.94 177 LYS A O 1
ATOM 1390 N N . LYS A 1 178 ? -12.548 1.055 -5.585 1.00 93.94 178 LYS A N 1
ATOM 1391 C CA . LYS A 1 178 ? -12.133 2.438 -5.846 1.00 93.94 178 LYS A CA 1
ATOM 1392 C C . LYS A 1 178 ? -10.762 2.526 -6.521 1.00 93.94 178 LYS A C 1
ATOM 1394 O O . LYS A 1 178 ? -10.602 3.325 -7.439 1.00 93.94 178 LYS A O 1
ATOM 1399 N N . TYR A 1 179 ? -9.788 1.755 -6.044 1.00 92.06 179 TYR A N 1
ATOM 1400 C CA . TYR A 1 179 ? -8.394 1.863 -6.487 1.00 92.06 179 TYR A CA 1
ATOM 1401 C C . TYR A 1 179 ? -7.992 0.825 -7.544 1.00 92.06 179 TYR A C 1
ATOM 1403 O O . TYR A 1 179 ? -7.091 1.088 -8.334 1.00 92.06 179 TYR A O 1
ATOM 1411 N N . ASP A 1 180 ? -8.661 -0.326 -7.576 1.00 91.62 180 ASP A N 1
ATOM 1412 C CA . ASP A 1 180 ? -8.419 -1.424 -8.513 1.00 91.62 180 ASP A CA 1
ATOM 1413 C C . ASP A 1 180 ? -9.741 -2.081 -8.980 1.00 91.62 180 ASP A C 1
ATOM 1415 O O . ASP A 1 180 ? -10.027 -3.238 -8.659 1.00 91.62 180 ASP A O 1
ATOM 1419 N N . PRO A 1 181 ? -10.592 -1.356 -9.733 1.00 91.50 181 PRO A N 1
ATOM 1420 C CA . PRO A 1 181 ? -11.876 -1.880 -10.211 1.00 91.50 181 PRO A CA 1
ATOM 1421 C C . PRO A 1 181 ? -11.738 -3.074 -11.167 1.00 91.50 181 PRO A C 1
ATOM 1423 O O . PRO A 1 181 ? -12.667 -3.871 -11.287 1.00 91.50 181 PRO A O 1
ATOM 1426 N N . GLU A 1 182 ? -10.597 -3.193 -11.848 1.00 90.38 182 GLU A N 1
ATOM 1427 C CA . GLU A 1 182 ? -10.301 -4.261 -12.810 1.00 90.38 182 GLU A CA 1
ATOM 1428 C C . GLU A 1 182 ? -9.463 -5.395 -12.200 1.00 90.38 182 GLU A C 1
ATOM 1430 O O . GLU A 1 182 ? -9.144 -6.361 -12.891 1.00 90.38 182 GLU A O 1
ATOM 1435 N N . ASN A 1 183 ? -9.134 -5.301 -10.905 1.00 87.06 183 ASN A N 1
ATOM 1436 C CA . ASN A 1 183 ? -8.356 -6.287 -10.157 1.00 87.06 183 ASN A CA 1
ATOM 1437 C C . ASN A 1 183 ? -6.974 -6.591 -10.786 1.00 87.06 183 ASN A C 1
ATOM 1439 O O . ASN A 1 183 ? -6.490 -7.724 -10.739 1.00 87.06 183 ASN A O 1
ATOM 1443 N N . LYS A 1 184 ? -6.354 -5.578 -11.402 1.00 88.00 184 LYS A N 1
ATOM 1444 C CA . LYS A 1 184 ? -5.080 -5.654 -12.135 1.00 88.00 184 LYS A CA 1
ATOM 1445 C C . LYS A 1 184 ? -3.861 -5.718 -11.221 1.00 88.00 184 LYS A C 1
ATOM 1447 O O . LYS A 1 184 ? -2.836 -6.270 -11.613 1.00 88.00 184 LYS A O 1
ATOM 1452 N N . PHE A 1 185 ? -3.946 -5.137 -10.028 1.00 85.94 185 PHE A N 1
ATOM 1453 C CA . PHE A 1 185 ? -2.800 -4.985 -9.127 1.00 85.94 185 PHE A CA 1
ATOM 1454 C C . PHE A 1 185 ? -2.740 -6.075 -8.060 1.00 85.94 185 PHE A C 1
ATOM 1456 O O . PHE A 1 185 ? -1.740 -6.172 -7.346 1.00 85.94 185 PHE A O 1
ATOM 1463 N N . LYS A 1 186 ? -3.780 -6.914 -7.969 1.00 83.06 186 LYS A N 1
ATOM 1464 C CA . LYS A 1 186 ? -3.892 -7.984 -6.976 1.00 83.06 186 LYS A CA 1
ATOM 1465 C C . LYS A 1 186 ? -2.656 -8.877 -6.942 1.00 83.06 186 LYS A C 1
ATOM 1467 O O . LYS A 1 186 ? -2.045 -8.994 -5.887 1.00 83.06 186 LYS A O 1
ATOM 1472 N N . ASP A 1 187 ? -2.252 -9.433 -8.080 1.00 84.69 187 ASP A N 1
ATOM 1473 C CA . ASP A 1 187 ? -1.142 -10.392 -8.136 1.00 84.69 187 ASP A CA 1
ATOM 1474 C C . ASP A 1 187 ? 0.209 -9.730 -7.818 1.00 84.69 187 ASP A C 1
ATOM 1476 O O . ASP A 1 187 ? 1.061 -10.316 -7.148 1.00 84.69 187 ASP A O 1
ATOM 1480 N N . GLY A 1 188 ? 0.407 -8.486 -8.268 1.00 82.88 188 GLY A N 1
ATOM 1481 C CA . GLY A 1 188 ? 1.627 -7.716 -8.013 1.00 82.88 188 GLY A CA 1
ATOM 1482 C C . GLY A 1 188 ? 1.785 -7.358 -6.536 1.00 82.88 188 GLY A C 1
ATOM 1483 O O . GLY A 1 188 ? 2.847 -7.582 -5.952 1.00 82.88 188 GLY A O 1
ATOM 1484 N N . ILE A 1 189 ? 0.711 -6.873 -5.908 1.00 81.88 189 ILE A N 1
ATOM 1485 C CA . ILE A 1 189 ? 0.678 -6.572 -4.473 1.00 81.88 189 ILE A CA 1
ATOM 1486 C C . ILE A 1 189 ? 0.768 -7.848 -3.640 1.00 81.88 189 ILE A C 1
ATOM 1488 O O . ILE A 1 189 ? 1.521 -7.887 -2.669 1.00 81.88 189 ILE A O 1
ATOM 1492 N N . GLU A 1 190 ? 0.050 -8.903 -4.019 1.00 82.81 190 GLU A N 1
ATOM 1493 C CA . GLU A 1 190 ? 0.139 -10.203 -3.363 1.00 82.81 190 GLU A CA 1
ATOM 1494 C C . GLU A 1 190 ? 1.576 -10.720 -3.399 1.00 82.81 190 GLU A C 1
ATOM 1496 O O . GLU A 1 190 ? 2.124 -11.072 -2.362 1.00 82.81 190 GLU A O 1
ATOM 1501 N N . LYS A 1 191 ? 2.260 -10.657 -4.538 1.00 84.56 191 LYS A N 1
ATOM 1502 C CA . LYS A 1 191 ? 3.671 -11.045 -4.613 1.00 84.56 191 LYS A CA 1
ATOM 1503 C C . LYS A 1 191 ? 4.582 -10.133 -3.781 1.00 84.56 191 LYS A C 1
ATOM 1505 O O . LYS A 1 191 ? 5.484 -10.629 -3.110 1.00 84.56 191 LYS A O 1
ATOM 1510 N N . ALA A 1 192 ? 4.359 -8.819 -3.809 1.00 80.00 192 ALA A N 1
ATOM 1511 C CA . ALA A 1 192 ? 5.195 -7.843 -3.106 1.00 80.00 192 ALA A CA 1
ATOM 1512 C C . ALA A 1 192 ? 5.034 -7.892 -1.576 1.00 80.00 192 ALA A C 1
ATOM 1514 O O . ALA A 1 192 ? 5.993 -7.634 -0.849 1.00 80.00 192 ALA A O 1
ATOM 1515 N N . LEU A 1 193 ? 3.835 -8.217 -1.086 1.00 79.81 193 LEU A N 1
ATOM 1516 C CA . LEU A 1 193 ? 3.499 -8.225 0.340 1.00 79.81 193 LEU A CA 1
ATOM 1517 C C . LEU A 1 193 ? 3.449 -9.639 0.928 1.00 79.81 193 LEU A C 1
ATOM 1519 O O . LEU A 1 193 ? 3.808 -9.847 2.089 1.00 79.81 193 LEU A O 1
ATOM 1523 N N . LEU A 1 194 ? 3.002 -10.620 0.143 1.00 71.12 194 LEU A N 1
ATOM 1524 C CA . LEU A 1 194 ? 2.851 -12.024 0.531 1.00 71.12 194 LEU A CA 1
ATOM 1525 C C . LEU A 1 194 ? 4.005 -12.919 0.065 1.00 71.12 194 LEU A C 1
ATOM 1527 O O . LEU A 1 194 ? 3.926 -14.122 0.290 1.00 71.12 194 LEU A O 1
ATOM 1531 N N . GLY A 1 195 ? 5.073 -12.338 -0.500 1.00 63.00 195 GLY A N 1
ATOM 1532 C CA . GLY A 1 195 ? 6.263 -12.977 -1.088 1.00 63.00 195 GLY A CA 1
ATOM 1533 C C . GLY A 1 195 ? 7.145 -13.841 -0.176 1.00 63.00 195 GLY A C 1
ATOM 1534 O O . GLY A 1 195 ? 8.364 -13.794 -0.286 1.00 63.00 195 GLY A O 1
ATOM 1535 N N . SER A 1 196 ? 6.547 -14.617 0.719 1.00 42.06 196 SER A N 1
ATOM 1536 C CA . SER A 1 196 ? 7.100 -15.838 1.293 1.00 42.06 196 SER A CA 1
ATOM 1537 C C . SER A 1 196 ? 5.968 -16.549 2.043 1.00 42.06 196 SER A C 1
ATOM 1539 O O . SER A 1 196 ? 5.505 -16.067 3.085 1.00 42.06 196 SER A O 1
ATOM 1541 N N . ARG A 1 197 ? 5.474 -17.655 1.491 1.00 41.88 197 ARG A N 1
ATOM 1542 C CA . ARG A 1 197 ? 4.822 -18.717 2.253 1.00 41.88 197 ARG A CA 1
ATOM 1543 C C . ARG A 1 197 ? 5.395 -20.042 1.773 1.00 41.88 197 ARG A C 1
ATOM 1545 O O . ARG A 1 197 ? 5.625 -20.146 0.548 1.00 41.88 197 ARG A O 1
#

Sequence (197 aa):
MRPQSLRMTFSCSIDIFLIVDLFFPQRDAISTNLAHHRIRIKAVSPSSKPSVLQSPSKSVYLTRCCSSSIMNFLSVVVLVCCLFAAVLSAPAEFYTSQFDNIDIESILNNEKLLDNYFKCLMDEGPCTLEGRTLKSLVPDALNTSCAKCTDKQKQIARRVITFYLDKYPANSARIIKKYDPENKFKDGIEKALLGSR